Protein AF-G5JE90-F1 (afdb_monomer_lite)

Radius of gyration: 23.89 Å; chains: 1; bounding box: 48×40×63 Å

Secondary structure (DSSP, 8-state):
------SSSSS------SHHHHHHHHHHHHHHHHHHS-HHHIIIIIHHHHHHHHHHHHHTTSS---TTTEEEEEEE-TTT--EEEEEEEHHHHHSS--HHHHHHHHHHHHHHHHHHHHS-----HHHHHHHHHHHHT--TTSTTHHHHHHHHHHHHH---HHIIIII-EEEE-SSTTEEEEE--TTS-TT----EEEE-SS-HHHHHHHHHHHHHSHHHHTTTTPPP-

Organism: NCBI:txid423471

pLDDT: mean 85.74, std 16.36, range [24.16, 97.62]

Structure (mmCIF, N/CA/C/O backbone):
data_AF-G5JE90-F1
#
_entry.id   AF-G5JE90-F1
#
loop_
_atom_site.group_PDB
_atom_site.id
_atom_site.type_symbol
_atom_site.label_atom_id
_atom_site.label_alt_id
_atom_site.label_comp_id
_atom_site.label_asym_id
_atom_site.label_entity_id
_atom_site.label_seq_id
_atom_site.pdbx_PDB_ins_code
_atom_site.Cartn_x
_atom_site.Cartn_y
_atom_site.Cartn_z
_atom_site.occupancy
_atom_site.B_iso_or_equiv
_atom_site.auth_seq_id
_atom_site.auth_comp_id
_atom_site.auth_asym_id
_atom_site.auth_atom_id
_atom_site.pdbx_PDB_model_num
ATOM 1 N N . MET A 1 1 ? -8.926 16.555 -9.984 1.00 30.91 1 MET A N 1
ATOM 2 C CA . MET A 1 1 ? -7.646 17.162 -10.412 1.00 30.91 1 MET A CA 1
ATOM 3 C C . MET A 1 1 ? -7.109 16.357 -11.578 1.00 30.91 1 MET A C 1
ATOM 5 O O . MET A 1 1 ? -6.859 15.170 -11.433 1.00 30.91 1 MET A O 1
ATOM 9 N N . SER A 1 2 ? -7.075 16.984 -12.752 1.00 24.16 2 SER A N 1
ATOM 10 C CA . SER A 1 2 ? -6.806 16.343 -14.037 1.00 24.16 2 SER A CA 1
ATOM 11 C C . SER A 1 2 ? -5.319 16.022 -14.159 1.00 24.16 2 SER A C 1
ATOM 13 O O . SER A 1 2 ? -4.501 16.937 -14.245 1.00 24.16 2 SER A O 1
ATOM 15 N N . VAL A 1 3 ? -4.968 14.736 -14.177 1.00 28.17 3 VAL A N 1
ATOM 16 C CA . VAL A 1 3 ? -3.651 14.296 -14.646 1.00 28.17 3 VAL A CA 1
ATOM 17 C C . VAL A 1 3 ? -3.562 14.749 -16.099 1.00 28.17 3 VAL A C 1
ATOM 19 O O . VAL A 1 3 ? -4.325 14.282 -16.943 1.00 28.17 3 VAL A O 1
ATOM 22 N N . LYS A 1 4 ? -2.701 15.729 -16.385 1.00 27.55 4 LYS A N 1
ATOM 23 C CA . LYS A 1 4 ? -2.369 16.105 -17.759 1.00 27.55 4 LYS A CA 1
ATOM 24 C C . LYS A 1 4 ? -1.740 14.879 -18.416 1.00 27.55 4 LYS A C 1
ATOM 26 O O . LYS A 1 4 ? -0.555 14.622 -18.253 1.00 27.55 4 LYS A O 1
ATOM 31 N N . SER A 1 5 ? -2.537 14.144 -19.180 1.00 32.31 5 SER A N 1
ATOM 32 C CA . SER A 1 5 ? -2.150 13.044 -20.068 1.00 32.31 5 SER A CA 1
ATOM 33 C C . SER A 1 5 ? -1.337 13.521 -21.285 1.00 32.31 5 SER A C 1
ATOM 35 O O . SER A 1 5 ? -1.443 12.974 -22.378 1.00 32.31 5 SER A O 1
ATOM 37 N N . SER A 1 6 ? -0.523 14.566 -21.127 1.00 32.09 6 SER A N 1
ATOM 38 C CA . SER A 1 6 ? 0.047 15.334 -22.236 1.00 32.09 6 SER A CA 1
ATOM 39 C C . SER A 1 6 ? 1.573 15.341 -22.220 1.00 32.09 6 SER A C 1
ATOM 41 O O . SER A 1 6 ? 2.169 16.412 -22.264 1.00 32.09 6 SER A O 1
ATOM 43 N N . LEU A 1 7 ? 2.208 14.167 -22.186 1.00 39.38 7 LEU A N 1
ATOM 44 C CA . LEU A 1 7 ? 3.645 14.057 -22.493 1.00 39.38 7 LEU A CA 1
ATOM 45 C C . LEU A 1 7 ? 4.013 12.890 -23.424 1.00 39.38 7 LEU A C 1
ATOM 47 O O . LEU A 1 7 ? 5.090 12.915 -24.003 1.00 39.38 7 LEU A O 1
ATOM 51 N N . ILE A 1 8 ? 3.092 11.955 -23.698 1.00 41.47 8 ILE A N 1
ATOM 52 C CA . ILE A 1 8 ? 3.288 10.918 -24.735 1.00 41.47 8 ILE A CA 1
ATOM 53 C C . ILE A 1 8 ? 2.536 11.268 -26.042 1.00 41.47 8 ILE A C 1
ATOM 55 O O . ILE A 1 8 ? 2.833 10.724 -27.098 1.00 41.47 8 ILE A O 1
ATOM 59 N N . GLY A 1 9 ? 1.600 12.227 -26.010 1.00 31.14 9 GLY A N 1
ATOM 60 C CA . GLY A 1 9 ? 0.752 12.573 -27.163 1.00 31.14 9 GLY A CA 1
ATOM 61 C C . GLY A 1 9 ? 1.233 13.721 -28.063 1.00 31.14 9 GLY A C 1
ATOM 62 O O . GLY A 1 9 ? 0.635 13.940 -29.110 1.00 31.14 9 GLY A O 1
ATOM 63 N N . SER A 1 10 ? 2.261 14.487 -27.680 1.00 32.00 10 SER A N 1
ATOM 64 C CA . SER A 1 10 ? 2.543 15.786 -28.327 1.00 32.00 10 SER A CA 1
ATOM 65 C C . SER A 1 10 ? 4.020 16.112 -28.581 1.00 32.00 10 SER A C 1
ATOM 67 O O . SER A 1 10 ? 4.343 17.233 -28.971 1.00 32.00 10 SER A O 1
ATOM 69 N N . ARG A 1 11 ? 4.922 15.129 -28.486 1.00 38.22 11 ARG A N 1
ATOM 70 C CA . ARG A 1 11 ? 6.233 15.189 -29.151 1.00 38.22 11 ARG A CA 1
ATOM 71 C C . ARG A 1 11 ? 6.271 14.113 -30.227 1.00 38.22 11 ARG A C 1
ATOM 73 O O . ARG A 1 11 ? 6.524 12.957 -29.932 1.00 38.22 11 ARG A O 1
ATOM 80 N N . THR A 1 12 ? 5.913 14.529 -31.443 1.00 35.66 12 THR A N 1
ATOM 81 C CA . THR A 1 12 ? 6.318 13.970 -32.745 1.00 35.66 12 THR A CA 1
ATOM 82 C C . THR A 1 12 ? 6.822 12.527 -32.749 1.00 35.66 12 THR A C 1
ATOM 84 O O . THR A 1 12 ? 7.904 12.254 -32.235 1.00 35.66 12 THR A O 1
ATOM 87 N N . SER A 1 13 ? 6.103 11.661 -33.474 1.00 36.38 13 SER A N 1
ATOM 88 C CA . SER A 1 13 ? 6.562 10.396 -34.064 1.00 36.38 13 SER A CA 1
ATOM 89 C C . SER A 1 13 ? 7.839 10.553 -34.904 1.00 36.38 13 SER A C 1
ATOM 91 O O . SER A 1 13 ? 7.841 10.356 -36.115 1.00 36.38 13 SER A O 1
ATOM 93 N N . GLN A 1 14 ? 8.954 10.899 -34.276 1.00 43.31 14 GLN A N 1
ATOM 94 C CA . GLN A 1 14 ? 10.248 10.442 -34.731 1.00 43.31 14 GLN A CA 1
ATOM 95 C C . GLN A 1 14 ? 10.397 9.050 -34.146 1.00 43.31 14 GLN A C 1
ATOM 97 O O . GLN A 1 14 ? 10.302 8.855 -32.939 1.00 43.31 14 GLN A O 1
ATOM 102 N N . THR A 1 15 ? 10.548 8.065 -35.016 1.00 54.88 15 THR A N 1
ATOM 103 C CA . THR A 1 15 ? 10.894 6.687 -34.682 1.00 54.88 15 THR A CA 1
ATOM 104 C C . THR A 1 15 ? 12.202 6.667 -33.885 1.00 54.88 15 THR A C 1
ATOM 106 O O . THR A 1 15 ? 13.284 6.510 -34.450 1.00 54.88 15 THR A O 1
ATOM 109 N N . ILE A 1 16 ? 12.113 6.867 -32.566 1.00 63.12 16 ILE A N 1
ATOM 110 C CA . ILE A 1 16 ? 13.196 6.648 -31.605 1.00 63.12 16 ILE A CA 1
ATOM 111 C C . ILE A 1 16 ? 13.368 5.134 -31.520 1.00 63.12 16 ILE A C 1
ATOM 113 O O . ILE A 1 16 ? 12.798 4.457 -30.671 1.00 63.12 16 ILE A O 1
ATOM 117 N N . ASN A 1 17 ? 14.103 4.602 -32.489 1.00 75.31 17 ASN A N 1
ATOM 118 C CA . ASN A 1 17 ? 14.247 3.170 -32.697 1.00 75.31 17 ASN A CA 1
ATOM 119 C C . ASN A 1 17 ? 15.660 2.680 -32.402 1.00 75.31 17 ASN A C 1
ATOM 121 O O . ASN A 1 17 ? 15.939 1.538 -32.720 1.00 75.31 17 ASN A O 1
ATOM 125 N N . SER A 1 18 ? 16.553 3.494 -31.836 1.00 87.50 18 SER A N 1
ATOM 126 C CA . SER A 1 18 ? 17.893 3.047 -31.449 1.00 87.50 18 SER A CA 1
ATOM 127 C C . SER A 1 18 ? 18.035 2.969 -29.935 1.00 87.50 18 SER A C 1
ATOM 129 O O . SER A 1 18 ? 17.479 3.788 -29.201 1.00 87.50 18 SER A O 1
ATOM 131 N N . LYS A 1 19 ? 18.829 2.000 -29.474 1.00 91.56 19 LYS A N 1
ATOM 132 C CA . LYS A 1 19 ? 19.206 1.826 -28.068 1.00 91.56 19 LYS A CA 1
ATOM 133 C C . LYS A 1 19 ? 19.608 3.144 -27.396 1.00 91.56 19 LYS A C 1
ATOM 135 O O . LYS A 1 19 ? 19.037 3.487 -26.366 1.00 91.56 19 LYS A O 1
ATOM 140 N N . ASP A 1 20 ? 20.537 3.887 -27.995 1.00 91.75 20 ASP A N 1
ATOM 141 C CA . ASP A 1 20 ? 21.103 5.099 -27.390 1.00 91.75 20 ASP A CA 1
ATOM 142 C C . ASP A 1 20 ? 20.072 6.229 -27.289 1.00 91.75 20 ASP A C 1
ATOM 144 O O . ASP A 1 20 ? 20.003 6.928 -26.278 1.00 91.75 20 ASP A O 1
ATOM 148 N N . ALA A 1 21 ? 19.214 6.380 -28.303 1.00 90.62 21 ALA A N 1
ATOM 149 C CA . ALA A 1 21 ? 18.163 7.390 -28.278 1.00 90.62 21 ALA A CA 1
ATOM 150 C C . ALA A 1 21 ? 17.071 7.042 -27.248 1.00 90.62 21 ALA A C 1
ATOM 152 O O . ALA A 1 21 ? 16.578 7.927 -26.550 1.00 90.62 21 ALA A O 1
ATOM 153 N N . ILE A 1 22 ? 16.737 5.753 -27.100 1.00 93.19 22 ILE A N 1
ATOM 154 C CA . ILE A 1 22 ? 15.809 5.272 -26.065 1.00 93.19 22 ILE A CA 1
ATOM 155 C C . ILE A 1 22 ? 16.402 5.482 -24.671 1.00 93.19 22 ILE A C 1
ATOM 157 O O . ILE A 1 22 ? 15.695 5.943 -23.775 1.00 93.19 22 ILE A O 1
ATOM 161 N N . GLN A 1 23 ? 17.684 5.164 -24.482 1.00 94.62 23 GLN A N 1
ATOM 162 C CA . GLN A 1 23 ? 18.373 5.363 -23.211 1.00 94.62 23 GLN A CA 1
ATOM 163 C C . GLN A 1 23 ? 18.382 6.846 -22.823 1.00 94.62 23 GLN A C 1
ATOM 165 O O . GLN A 1 23 ? 17.923 7.183 -21.734 1.00 94.62 23 GLN A O 1
ATOM 170 N N . SER A 1 24 ? 18.806 7.730 -23.733 1.00 93.62 24 SER A N 1
ATOM 171 C CA . SER A 1 24 ? 18.847 9.173 -23.469 1.00 93.62 24 SER A CA 1
ATOM 172 C C . SER A 1 24 ? 17.465 9.737 -23.133 1.00 93.62 24 SER A C 1
ATOM 174 O O . SER A 1 24 ? 17.337 10.556 -22.226 1.00 93.62 24 SER A O 1
ATOM 176 N N . LEU A 1 25 ? 16.409 9.261 -23.802 1.00 94.44 25 LEU A N 1
ATOM 177 C CA . LEU A 1 25 ? 15.040 9.657 -23.479 1.00 94.44 25 LEU A CA 1
ATOM 178 C C . LEU A 1 25 ? 14.625 9.201 -22.071 1.00 94.44 25 LEU A C 1
ATOM 180 O O . LEU A 1 25 ? 14.017 9.976 -21.339 1.00 94.44 25 LEU A O 1
ATOM 184 N N . CYS A 1 26 ? 14.955 7.966 -21.678 1.00 95.38 26 CYS A N 1
ATOM 185 C CA . CYS A 1 26 ? 14.651 7.462 -20.335 1.00 95.38 26 CYS A CA 1
ATOM 186 C C . CYS A 1 26 ? 15.375 8.274 -19.252 1.00 95.38 26 CYS A C 1
ATOM 188 O O . CYS A 1 26 ? 14.776 8.604 -18.233 1.00 95.38 26 CYS A O 1
ATOM 190 N N . GLU A 1 27 ? 16.642 8.621 -19.480 1.00 95.19 27 GLU A N 1
ATOM 191 C CA . GLU A 1 27 ? 17.447 9.434 -18.560 1.00 95.19 27 GLU A CA 1
ATOM 192 C C . GLU A 1 27 ? 16.903 10.866 -18.428 1.00 95.19 27 GLU A C 1
ATOM 194 O O . GLU A 1 27 ? 16.796 11.392 -17.316 1.00 95.19 27 GLU A O 1
ATOM 199 N N . GLN A 1 28 ? 16.503 11.483 -19.546 1.00 95.31 28 GLN A N 1
ATOM 200 C CA . GLN A 1 28 ? 15.858 12.800 -19.555 1.00 95.31 28 GLN A CA 1
ATOM 201 C C . GLN A 1 28 ? 14.519 12.782 -18.818 1.00 95.31 28 GLN A C 1
ATOM 203 O O . GLN A 1 28 ? 14.253 13.681 -18.025 1.00 95.31 28 GLN A O 1
ATOM 208 N N . GLU A 1 29 ? 13.696 11.755 -19.036 1.00 95.56 29 GLU A N 1
ATOM 209 C CA . GLU A 1 29 ? 12.413 11.616 -18.342 1.00 95.56 29 GLU A CA 1
ATOM 210 C C . GLU A 1 29 ? 12.619 11.434 -16.834 1.00 95.56 29 GLU A C 1
ATOM 212 O O . GLU A 1 29 ? 11.946 12.084 -16.041 1.00 95.56 29 GLU A O 1
ATOM 217 N N . ILE A 1 30 ? 13.582 10.605 -16.415 1.00 95.44 30 ILE A N 1
ATOM 218 C CA . I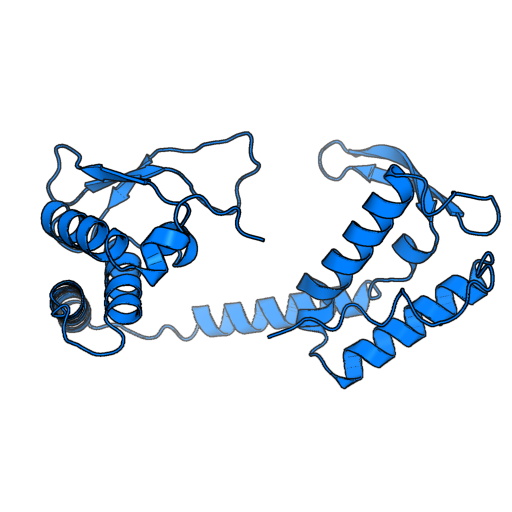LE A 1 30 ? 13.911 10.448 -14.991 1.00 95.44 30 ILE A CA 1
ATOM 219 C C . ILE A 1 30 ? 14.377 11.782 -14.399 1.00 95.44 30 ILE A C 1
ATOM 221 O O . ILE A 1 30 ? 13.918 12.154 -13.323 1.00 95.44 30 ILE A O 1
ATOM 225 N N . THR A 1 31 ? 15.229 12.524 -15.108 1.00 96.19 31 THR A N 1
ATOM 226 C CA . THR A 1 31 ? 15.710 13.838 -14.656 1.00 96.19 31 THR A CA 1
ATOM 227 C C . THR A 1 31 ? 14.552 14.821 -14.500 1.00 96.19 31 THR A C 1
ATOM 229 O O . THR A 1 31 ? 14.442 15.474 -13.467 1.00 96.19 31 THR A O 1
ATOM 232 N N . LEU A 1 32 ? 13.638 14.866 -15.471 1.00 95.94 32 LEU A N 1
ATOM 233 C CA . LEU A 1 32 ? 12.441 15.701 -15.406 1.00 95.94 32 LEU A CA 1
ATOM 234 C C . LEU A 1 32 ? 11.542 15.325 -14.218 1.00 95.94 32 LEU A C 1
ATOM 236 O O . LEU A 1 32 ? 11.022 16.197 -13.527 1.00 95.94 32 LEU A O 1
ATOM 240 N N . LEU A 1 33 ? 11.359 14.029 -13.950 1.00 95.44 33 LEU A N 1
ATOM 241 C CA . LEU A 1 33 ? 10.589 13.571 -12.792 1.00 95.44 33 LEU A CA 1
ATOM 242 C C . LEU A 1 33 ? 11.240 14.004 -11.472 1.00 95.44 33 LEU A C 1
ATOM 244 O O . LEU A 1 33 ? 10.528 14.372 -10.537 1.00 95.44 33 LEU A O 1
ATOM 248 N N . GLU A 1 34 ? 12.571 13.996 -11.398 1.00 96.06 34 GLU A N 1
ATOM 249 C CA . GLU A 1 34 ? 13.322 14.424 -10.213 1.00 96.06 34 GLU A CA 1
ATOM 250 C C . GLU A 1 34 ? 13.198 15.924 -9.913 1.00 96.06 34 GLU A C 1
ATOM 252 O O . GLU A 1 34 ? 13.368 16.318 -8.760 1.00 96.06 34 GLU A O 1
ATOM 257 N N . GLU A 1 35 ? 12.828 16.757 -10.891 1.00 95.62 35 GLU A N 1
ATOM 258 C CA . GLU A 1 35 ? 12.521 18.176 -10.655 1.00 95.62 35 GLU A CA 1
ATOM 259 C C . GLU A 1 35 ? 11.233 18.368 -9.837 1.00 95.62 35 GLU A C 1
ATOM 261 O O . GLU A 1 35 ? 11.092 19.356 -9.114 1.00 95.62 35 GLU A O 1
ATOM 266 N N . GLY A 1 36 ? 10.280 17.435 -9.953 1.00 93.44 36 GLY A N 1
ATOM 267 C CA . GLY A 1 36 ? 8.939 17.564 -9.376 1.00 93.44 36 GLY A CA 1
ATOM 268 C C . GLY A 1 36 ? 8.620 16.600 -8.235 1.00 93.44 36 GLY A C 1
ATOM 269 O O . GLY A 1 36 ? 7.672 16.841 -7.485 1.00 93.44 36 GLY A O 1
ATOM 270 N N . TYR A 1 37 ? 9.375 15.507 -8.092 1.00 94.94 37 TYR A N 1
ATOM 271 C CA . TYR A 1 37 ? 9.040 14.420 -7.174 1.00 94.94 37 TYR A CA 1
ATOM 272 C C . TYR A 1 37 ? 10.262 13.888 -6.410 1.00 94.94 37 TYR A C 1
ATOM 274 O O . TYR A 1 37 ? 11.352 13.771 -6.969 1.00 94.94 37 TYR A O 1
ATOM 282 N N . PRO A 1 38 ? 10.097 13.469 -5.139 1.00 94.44 38 PRO A N 1
ATOM 283 C CA . PRO A 1 38 ? 11.144 12.748 -4.422 1.00 94.44 38 PRO A CA 1
ATOM 284 C C . PRO A 1 38 ? 11.505 11.427 -5.113 1.00 94.44 38 PRO A C 1
ATOM 286 O O . PRO A 1 38 ? 10.616 10.682 -5.540 1.00 94.44 38 PRO A O 1
ATOM 289 N N . LYS A 1 39 ? 12.797 1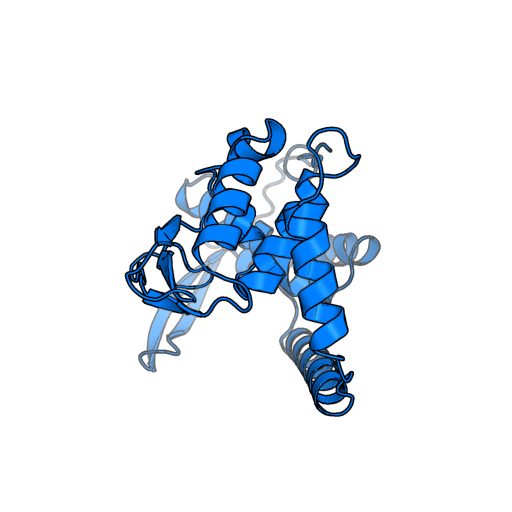1.068 -5.118 1.00 93.81 39 LYS A N 1
ATOM 290 C CA . LYS A 1 39 ? 13.294 9.810 -5.716 1.00 93.81 39 LYS A CA 1
ATOM 291 C C . LYS A 1 39 ? 12.580 8.564 -5.186 1.00 93.81 39 LYS A C 1
ATOM 293 O O . LYS A 1 39 ? 12.340 7.630 -5.943 1.00 93.81 39 LYS A O 1
ATOM 298 N N . SER A 1 40 ? 12.189 8.548 -3.910 1.00 92.06 40 SER A N 1
ATOM 299 C CA . SER A 1 40 ? 11.427 7.444 -3.309 1.00 92.06 40 SER A CA 1
ATOM 300 C C . SER A 1 40 ? 10.056 7.244 -3.968 1.00 92.06 40 SER A C 1
ATOM 302 O O . SER A 1 40 ? 9.680 6.110 -4.269 1.00 92.06 40 SER A O 1
ATOM 304 N N . THR A 1 41 ? 9.326 8.327 -4.245 1.00 92.69 41 THR A N 1
ATOM 305 C CA . THR A 1 41 ? 8.038 8.303 -4.957 1.00 92.69 41 THR A CA 1
ATOM 306 C C . THR A 1 41 ? 8.219 7.885 -6.412 1.00 92.69 41 THR A C 1
ATOM 308 O O . THR A 1 41 ? 7.466 7.051 -6.918 1.00 92.69 41 THR A O 1
ATOM 311 N N . ILE A 1 42 ? 9.254 8.409 -7.074 1.00 94.12 42 ILE A N 1
ATOM 312 C CA . ILE A 1 42 ? 9.580 8.042 -8.457 1.00 94.12 42 ILE A CA 1
ATOM 313 C C . ILE A 1 42 ? 9.860 6.537 -8.553 1.00 94.12 42 ILE A C 1
ATOM 315 O O . ILE A 1 42 ? 9.264 5.843 -9.377 1.00 94.12 42 ILE A O 1
ATOM 319 N N . ALA A 1 43 ? 10.715 6.025 -7.662 1.00 91.94 43 ALA A N 1
ATOM 320 C CA . ALA A 1 43 ? 11.145 4.633 -7.619 1.00 91.94 43 ALA A CA 1
ATOM 321 C C . ALA A 1 43 ? 10.010 3.645 -7.319 1.00 91.94 43 ALA A C 1
ATOM 323 O O . ALA A 1 43 ? 9.999 2.553 -7.887 1.00 91.94 43 ALA A O 1
ATOM 324 N N . SER A 1 44 ? 9.101 4.000 -6.406 1.00 87.44 44 SER A N 1
ATOM 325 C CA . SER A 1 44 ? 8.080 3.080 -5.888 1.00 87.44 44 SER A CA 1
ATOM 326 C C . SER A 1 44 ? 6.754 3.114 -6.646 1.00 87.44 44 SER A C 1
ATOM 328 O O . SER A 1 44 ? 6.067 2.096 -6.673 1.00 87.44 44 SER A O 1
ATOM 330 N N . ASP A 1 45 ? 6.399 4.240 -7.270 1.00 91.44 45 ASP A N 1
ATOM 331 C CA . ASP A 1 45 ? 5.085 4.425 -7.896 1.00 91.44 45 ASP A CA 1
ATOM 332 C C . ASP A 1 45 ? 5.188 4.847 -9.369 1.00 91.44 45 ASP A C 1
ATOM 334 O O . ASP A 1 45 ? 4.723 4.140 -10.267 1.00 91.44 45 ASP A O 1
ATOM 338 N N . ILE A 1 46 ? 5.836 5.982 -9.648 1.00 93.38 46 ILE A N 1
ATOM 339 C CA . ILE A 1 46 ? 5.769 6.619 -10.975 1.00 93.38 46 ILE A CA 1
ATOM 340 C C . ILE A 1 46 ? 6.420 5.743 -12.051 1.00 93.38 46 ILE A C 1
ATOM 342 O O . ILE A 1 46 ? 5.797 5.452 -13.076 1.00 93.38 46 ILE A O 1
ATOM 346 N N . LEU A 1 47 ? 7.644 5.260 -11.809 1.00 94.56 47 LEU A N 1
ATOM 347 C CA . LEU A 1 47 ? 8.340 4.399 -12.768 1.00 94.56 47 LEU A CA 1
ATOM 348 C C . LEU A 1 47 ? 7.599 3.076 -12.979 1.00 94.56 47 LEU A C 1
ATOM 350 O O . LEU A 1 47 ? 7.539 2.587 -14.105 1.00 94.56 47 LEU A O 1
ATOM 354 N N . ALA A 1 48 ? 6.980 2.515 -11.936 1.00 91.94 48 ALA A N 1
ATOM 355 C CA . ALA A 1 48 ? 6.172 1.304 -12.067 1.00 91.94 48 ALA A CA 1
ATOM 356 C C . ALA A 1 48 ? 4.978 1.527 -13.012 1.00 91.94 48 ALA A C 1
ATOM 358 O O . ALA A 1 48 ? 4.746 0.720 -13.913 1.00 91.94 48 ALA A O 1
ATOM 359 N N . LYS A 1 49 ? 4.272 2.658 -12.882 1.00 92.88 49 LYS A N 1
ATOM 360 C CA . LYS A 1 49 ? 3.160 3.032 -13.774 1.00 92.88 49 LYS A CA 1
ATOM 361 C C . LYS A 1 49 ? 3.604 3.173 -15.228 1.00 92.88 49 LYS A C 1
ATOM 363 O O . LYS A 1 49 ? 2.955 2.616 -16.113 1.00 92.88 49 LYS A O 1
ATOM 368 N N . TYR A 1 50 ? 4.718 3.859 -15.478 1.00 93.31 50 TYR A N 1
ATOM 369 C CA . TYR A 1 50 ? 5.247 4.027 -16.834 1.00 93.31 50 TYR A CA 1
ATOM 370 C C . TYR A 1 50 ? 5.642 2.684 -17.454 1.00 93.31 50 TYR A C 1
ATOM 372 O O . TYR A 1 50 ? 5.241 2.367 -18.572 1.00 93.31 50 TYR A O 1
ATOM 380 N N . ARG A 1 51 ? 6.381 1.855 -16.712 1.00 94.38 51 ARG A N 1
ATOM 381 C CA . ARG A 1 51 ? 6.810 0.527 -17.172 1.00 94.38 51 ARG A CA 1
ATOM 382 C C . ARG A 1 51 ? 5.619 -0.388 -17.458 1.00 94.38 51 ARG A C 1
ATOM 384 O O . ARG A 1 51 ? 5.624 -1.088 -18.470 1.00 94.38 51 ARG A O 1
ATOM 391 N N . ASN A 1 52 ? 4.575 -0.341 -16.631 1.00 92.44 52 ASN A N 1
ATOM 392 C CA . ASN A 1 52 ? 3.334 -1.082 -16.865 1.00 92.44 52 ASN A CA 1
ATOM 393 C C . ASN A 1 52 ? 2.601 -0.586 -18.119 1.00 92.44 52 ASN A C 1
ATOM 395 O O . ASN A 1 52 ? 2.106 -1.398 -18.897 1.00 92.44 52 ASN A O 1
ATOM 399 N N . ALA A 1 53 ? 2.551 0.729 -18.349 1.00 92.88 53 ALA A N 1
ATOM 400 C CA . ALA A 1 53 ? 1.956 1.296 -19.558 1.00 92.88 53 ALA A CA 1
ATOM 401 C C . ALA A 1 53 ? 2.722 0.879 -20.824 1.00 92.88 53 ALA A C 1
ATOM 403 O O . ALA A 1 53 ? 2.098 0.496 -21.810 1.00 92.88 53 ALA A O 1
ATOM 404 N N . ILE A 1 54 ? 4.059 0.881 -20.776 1.00 91.50 54 ILE A N 1
ATOM 405 C CA . ILE A 1 54 ? 4.913 0.402 -21.874 1.00 91.50 54 ILE A CA 1
ATOM 406 C C . ILE A 1 54 ? 4.677 -1.090 -22.125 1.00 91.50 54 ILE A C 1
ATOM 408 O O . ILE A 1 54 ? 4.494 -1.487 -23.269 1.00 91.50 54 ILE A O 1
ATOM 412 N N . THR A 1 55 ? 4.626 -1.903 -21.067 1.00 92.25 55 THR A N 1
ATOM 413 C CA . THR A 1 55 ? 4.358 -3.348 -21.173 1.00 92.25 55 THR A CA 1
ATOM 414 C C . THR A 1 55 ? 3.021 -3.601 -21.868 1.00 92.25 55 THR A C 1
ATOM 416 O O . THR A 1 55 ? 2.977 -4.302 -22.874 1.00 92.25 55 THR A O 1
ATOM 419 N N . LYS A 1 56 ? 1.954 -2.919 -21.433 1.00 91.81 56 LYS A N 1
ATOM 420 C CA . LYS A 1 56 ? 0.642 -2.996 -22.090 1.00 91.81 56 LYS A CA 1
ATOM 421 C C . LYS A 1 56 ? 0.696 -2.524 -23.542 1.00 91.81 56 LYS A C 1
ATOM 423 O O . LYS A 1 56 ? 0.081 -3.141 -24.401 1.00 91.81 56 LYS A O 1
ATOM 428 N N . ALA A 1 57 ? 1.412 -1.443 -23.845 1.00 90.12 57 ALA A N 1
ATOM 429 C CA . ALA A 1 57 ? 1.533 -0.949 -25.215 1.00 90.12 57 ALA A CA 1
ATOM 430 C C . ALA A 1 57 ? 2.272 -1.939 -26.137 1.00 90.12 57 ALA A C 1
ATOM 432 O O . ALA A 1 57 ? 1.929 -2.034 -27.314 1.00 90.12 57 ALA A O 1
ATOM 433 N N . ILE A 1 58 ? 3.237 -2.698 -25.609 1.00 88.75 58 ILE A N 1
ATOM 434 C CA . ILE A 1 58 ? 3.902 -3.795 -26.327 1.00 88.75 58 ILE A CA 1
ATOM 435 C C . ILE A 1 58 ? 2.921 -4.956 -26.550 1.00 88.75 58 ILE A C 1
ATOM 437 O O . ILE A 1 58 ? 2.769 -5.405 -27.681 1.00 88.75 58 ILE A O 1
ATOM 441 N N . GLU A 1 59 ? 2.200 -5.393 -25.512 1.00 90.62 59 GLU A N 1
ATOM 442 C CA . GLU A 1 59 ? 1.205 -6.481 -25.599 1.00 90.62 59 GLU A CA 1
ATOM 443 C C . GLU A 1 59 ? 0.095 -6.189 -26.623 1.00 90.62 59 GLU A C 1
ATOM 445 O O . GLU A 1 59 ? -0.317 -7.071 -27.373 1.00 90.62 59 GLU A O 1
ATOM 450 N N . HIS A 1 60 ? -0.360 -4.935 -26.698 1.00 91.50 60 HIS A N 1
ATOM 451 C CA . HIS A 1 60 ? -1.370 -4.486 -27.663 1.00 91.50 60 HIS A CA 1
ATOM 452 C C . HIS A 1 60 ? -0.776 -4.124 -29.038 1.00 91.50 60 HIS A C 1
ATOM 454 O O . HIS A 1 60 ? -1.482 -3.577 -29.882 1.00 91.50 60 HIS A O 1
ATOM 460 N N . ASN A 1 61 ? 0.508 -4.411 -29.283 1.00 87.75 61 ASN A N 1
ATOM 461 C CA . ASN A 1 61 ? 1.229 -4.107 -30.525 1.00 87.75 61 ASN A CA 1
ATOM 462 C C . ASN A 1 61 ? 1.234 -2.617 -30.929 1.00 87.75 61 ASN A C 1
ATOM 464 O O . ASN A 1 61 ? 1.476 -2.286 -32.089 1.00 87.75 61 ASN A O 1
ATOM 468 N N . HIS A 1 62 ? 1.009 -1.697 -29.988 1.00 88.69 62 HIS A N 1
ATOM 469 C CA . HIS A 1 62 ? 1.181 -0.259 -30.224 1.00 88.69 62 HIS A CA 1
ATOM 470 C C . HIS A 1 62 ? 2.665 0.128 -30.309 1.00 88.69 62 HIS A C 1
ATOM 472 O O . HIS A 1 62 ? 3.014 1.099 -30.977 1.00 88.69 62 HIS A O 1
ATOM 478 N N . ILE A 1 63 ? 3.537 -0.631 -29.638 1.00 86.44 63 ILE A N 1
ATOM 479 C CA . ILE A 1 63 ? 4.995 -0.507 -29.729 1.00 86.44 63 ILE A CA 1
ATOM 480 C C . ILE A 1 63 ? 5.544 -1.834 -30.268 1.00 86.44 63 ILE A C 1
ATOM 482 O O . ILE A 1 63 ? 5.641 -2.797 -29.504 1.00 86.44 63 ILE A O 1
ATOM 486 N N . PRO A 1 64 ? 5.900 -1.922 -31.561 1.00 86.88 64 PRO A N 1
ATOM 487 C CA . PRO A 1 64 ? 6.472 -3.141 -32.114 1.00 86.88 64 PRO A CA 1
ATOM 488 C C . PRO A 1 64 ? 7.904 -3.351 -31.605 1.00 86.88 64 PRO A C 1
ATOM 490 O O . PRO A 1 64 ? 8.727 -2.428 -31.612 1.00 86.88 64 PRO A O 1
ATOM 493 N N . LEU A 1 65 ? 8.219 -4.584 -31.207 1.00 89.69 65 LEU A N 1
ATOM 494 C CA . LEU A 1 65 ? 9.587 -4.988 -30.886 1.00 89.69 65 LEU A CA 1
ATOM 495 C C . LEU A 1 65 ? 10.362 -5.231 -32.184 1.00 89.69 65 LEU A C 1
ATOM 497 O O . LEU A 1 65 ? 9.995 -6.068 -33.004 1.00 89.69 65 LEU A O 1
ATOM 501 N N . THR A 1 66 ? 11.443 -4.483 -32.369 1.00 89.31 66 THR A N 1
ATOM 502 C CA . THR A 1 66 ? 12.340 -4.565 -33.525 1.00 89.31 66 THR A CA 1
ATOM 503 C C . THR A 1 66 ? 13.773 -4.799 -33.050 1.00 89.31 66 THR A C 1
ATOM 505 O O . THR A 1 66 ? 14.097 -4.447 -31.913 1.00 89.31 66 THR A O 1
ATOM 508 N N . PRO A 1 67 ? 14.677 -5.315 -33.900 1.00 88.25 67 PRO A N 1
ATOM 509 C CA . PRO A 1 67 ? 16.077 -5.521 -33.516 1.00 88.25 67 PRO A CA 1
ATOM 510 C C . PRO A 1 67 ? 16.794 -4.262 -33.002 1.00 88.25 67 PRO A C 1
ATOM 512 O O . PRO A 1 67 ? 17.771 -4.371 -32.273 1.00 88.25 67 PRO A O 1
ATOM 515 N N . ASN A 1 68 ? 16.312 -3.067 -33.360 1.00 88.38 68 ASN A N 1
ATOM 516 C CA . ASN A 1 68 ? 16.962 -1.809 -32.994 1.00 88.38 68 ASN A CA 1
ATOM 517 C C . ASN A 1 68 ? 16.463 -1.233 -31.650 1.00 88.38 68 ASN A C 1
ATOM 519 O O . ASN A 1 68 ? 17.195 -0.494 -30.987 1.00 88.38 68 ASN A O 1
ATOM 523 N N . ASN A 1 69 ? 15.234 -1.575 -31.235 1.00 89.81 69 ASN A N 1
ATOM 524 C CA . ASN A 1 69 ? 14.589 -1.040 -30.027 1.00 89.81 69 ASN A CA 1
ATOM 525 C C . ASN A 1 69 ? 14.406 -2.080 -28.902 1.00 89.81 69 ASN A C 1
ATOM 527 O O . ASN A 1 69 ? 13.907 -1.749 -27.823 1.00 89.81 69 ASN A O 1
ATOM 531 N N . SER A 1 70 ? 14.815 -3.326 -29.137 1.00 92.31 70 SER A N 1
ATOM 532 C CA . SER A 1 70 ? 14.618 -4.445 -28.219 1.00 92.31 70 SER A CA 1
ATOM 533 C C . SER A 1 70 ? 15.872 -5.303 -28.078 1.00 92.31 70 SER A C 1
ATOM 535 O O . SER A 1 70 ? 16.815 -5.197 -28.857 1.00 92.31 70 SER A O 1
ATOM 537 N N . HIS A 1 71 ? 15.891 -6.143 -27.049 1.00 92.69 71 HIS A N 1
ATOM 538 C CA . HIS A 1 71 ? 16.995 -7.047 -26.750 1.00 92.69 71 HIS A CA 1
ATOM 539 C C . HIS A 1 71 ? 16.483 -8.308 -26.064 1.00 92.69 71 HIS A C 1
ATOM 541 O O . HIS A 1 71 ? 15.460 -8.287 -25.372 1.00 92.69 71 HIS A O 1
ATOM 547 N N . HIS A 1 72 ? 17.226 -9.393 -26.253 1.00 91.62 72 HIS A N 1
ATOM 548 C CA . HIS A 1 72 ? 17.050 -10.634 -25.516 1.00 91.62 72 HIS A CA 1
ATOM 549 C C . HIS A 1 72 ? 17.954 -10.625 -24.287 1.00 91.62 72 HIS A C 1
ATOM 551 O O . HIS A 1 72 ? 19.100 -10.172 -24.352 1.00 91.62 72 HIS A O 1
ATOM 557 N N . TYR A 1 73 ? 17.446 -11.114 -23.165 1.00 88.69 73 TYR A N 1
ATOM 558 C CA . TYR A 1 73 ? 18.229 -11.317 -21.955 1.00 88.69 73 TYR A CA 1
ATOM 559 C C . TYR A 1 73 ? 17.721 -12.539 -21.200 1.00 88.69 73 TYR A C 1
ATOM 561 O O . TYR A 1 73 ? 16.552 -12.905 -21.284 1.00 88.69 73 TYR A O 1
ATOM 569 N N . THR A 1 74 ? 18.605 -13.157 -20.429 1.00 88.38 74 THR A N 1
ATOM 570 C CA . THR A 1 74 ? 18.257 -14.268 -19.546 1.00 88.38 74 THR A CA 1
ATOM 571 C C . THR A 1 74 ? 18.256 -13.803 -18.102 1.00 88.38 74 THR A C 1
ATOM 573 O O . THR A 1 74 ? 19.161 -13.079 -17.682 1.00 88.38 74 THR A O 1
ATOM 576 N N . TYR A 1 75 ? 17.277 -14.244 -17.323 1.00 85.00 75 TYR A N 1
ATOM 577 C CA . TYR A 1 75 ? 17.234 -14.005 -15.884 1.00 85.00 75 TYR A CA 1
ATOM 578 C C . TYR A 1 75 ? 16.781 -15.263 -15.151 1.00 85.00 75 TYR A C 1
ATOM 580 O O . TYR A 1 75 ? 16.108 -16.118 -15.723 1.00 85.00 75 TYR A O 1
ATOM 588 N N . GLN A 1 76 ? 17.155 -15.382 -13.879 1.00 86.12 76 GLN A N 1
ATOM 589 C CA . GLN A 1 76 ? 16.665 -16.461 -13.029 1.00 86.12 76 GLN A CA 1
ATOM 590 C C . GLN A 1 76 ? 15.422 -16.011 -12.273 1.00 86.12 76 GLN A C 1
ATOM 592 O O . GLN A 1 76 ? 15.419 -14.951 -11.639 1.00 86.12 76 GLN A O 1
ATOM 597 N N . LYS A 1 77 ? 14.363 -16.820 -12.328 1.00 79.75 77 LYS A N 1
ATOM 598 C CA . LYS A 1 77 ? 13.202 -16.647 -11.451 1.00 79.75 77 LYS A CA 1
ATOM 599 C C . LYS A 1 77 ? 13.650 -16.862 -10.007 1.00 79.75 77 LYS A C 1
ATOM 601 O O . LYS A 1 77 ? 14.223 -17.901 -9.692 1.00 79.75 77 LYS A O 1
ATOM 606 N N . GLN A 1 78 ? 13.373 -15.896 -9.133 1.00 75.62 78 GLN A N 1
ATOM 607 C CA . GLN A 1 78 ? 13.768 -15.979 -7.721 1.00 75.62 78 GLN A CA 1
ATOM 608 C C . GLN A 1 78 ? 13.108 -17.163 -7.002 1.00 75.62 78 GLN A C 1
ATOM 610 O O . GLN A 1 78 ? 13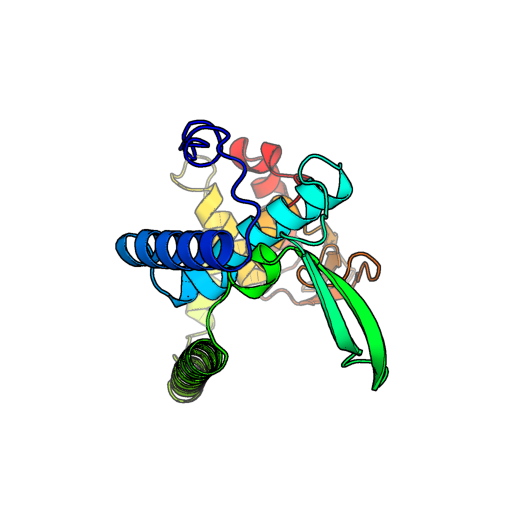.703 -17.742 -6.100 1.00 75.62 78 GLN A O 1
ATOM 615 N N . ASP A 1 79 ? 11.914 -17.547 -7.446 1.00 78.94 79 ASP A N 1
ATOM 616 C CA . ASP A 1 79 ? 11.068 -18.522 -6.760 1.00 78.94 79 ASP A CA 1
ATOM 617 C C . ASP A 1 79 ? 11.449 -19.969 -7.113 1.00 78.94 79 ASP A C 1
ATOM 619 O O . ASP A 1 79 ? 11.331 -20.869 -6.286 1.00 78.94 79 ASP A O 1
ATOM 623 N N . THR A 1 80 ? 11.907 -20.202 -8.349 1.00 81.38 80 THR A N 1
ATOM 624 C CA . THR A 1 80 ? 12.172 -21.547 -8.891 1.00 81.38 80 THR A CA 1
ATOM 625 C C . THR A 1 80 ? 13.637 -21.789 -9.254 1.00 81.38 80 THR A C 1
ATOM 627 O O . THR A 1 80 ? 14.007 -22.926 -9.535 1.00 81.38 80 THR A O 1
ATOM 630 N N . GLY A 1 81 ? 14.475 -20.746 -9.293 1.00 83.75 81 GLY A N 1
ATOM 631 C CA . GLY A 1 81 ? 15.862 -20.819 -9.771 1.00 83.75 81 GLY A CA 1
ATOM 632 C C . GLY A 1 81 ? 15.997 -21.087 -11.276 1.00 83.75 81 GLY A C 1
ATOM 633 O O . GLY A 1 81 ? 17.108 -21.217 -11.788 1.00 83.75 81 GLY A O 1
ATOM 634 N N . GLU A 1 82 ? 14.878 -21.170 -11.997 1.00 86.88 82 GLU A N 1
ATOM 635 C CA . GLU A 1 82 ? 14.836 -21.465 -13.425 1.00 86.88 82 GLU A CA 1
ATOM 636 C C . GLU A 1 82 ? 15.368 -20.278 -14.234 1.00 86.88 82 GLU A C 1
ATOM 638 O O . GLU A 1 82 ? 14.922 -19.139 -14.057 1.00 86.88 82 GLU A O 1
ATOM 643 N N . THR A 1 83 ? 16.301 -20.552 -15.146 1.00 87.56 83 THR A N 1
ATOM 644 C CA . THR A 1 83 ? 16.767 -19.573 -16.130 1.00 87.56 83 THR A CA 1
ATOM 645 C C . THR A 1 83 ? 15.725 -19.431 -17.232 1.00 87.56 83 THR A C 1
ATOM 647 O O . THR A 1 83 ? 15.426 -20.391 -17.936 1.00 87.56 83 THR A O 1
ATOM 650 N N . VAL A 1 84 ? 15.207 -18.219 -17.404 1.00 87.94 84 VAL A N 1
ATOM 651 C CA . VAL A 1 84 ? 14.225 -17.875 -18.431 1.00 87.94 84 VAL A CA 1
ATOM 652 C C . VAL A 1 84 ? 14.816 -16.842 -19.375 1.00 87.94 84 VAL A C 1
ATOM 654 O O . VAL A 1 84 ? 15.467 -15.890 -18.942 1.00 87.94 84 VAL A O 1
ATOM 657 N N . GLU A 1 85 ? 14.584 -17.035 -20.670 1.00 88.44 85 GLU A N 1
ATOM 658 C CA . GLU A 1 85 ? 14.886 -16.044 -21.697 1.00 88.44 85 GLU A CA 1
ATOM 659 C C . GLU A 1 85 ? 13.695 -15.095 -21.872 1.00 88.44 85 GLU A C 1
ATOM 661 O O . GLU A 1 85 ? 12.543 -15.523 -21.945 1.00 88.44 85 GLU A O 1
ATOM 666 N N . ALA A 1 86 ? 13.973 -13.797 -21.933 1.00 86.81 86 ALA A N 1
ATOM 667 C CA . ALA A 1 86 ? 12.990 -12.756 -22.167 1.00 86.81 86 ALA A CA 1
ATOM 668 C C . ALA A 1 86 ? 13.427 -11.839 -23.306 1.00 86.81 86 ALA A C 1
ATOM 670 O O . ALA A 1 86 ? 14.603 -11.503 -23.451 1.00 86.81 86 ALA A O 1
ATOM 671 N N . HIS A 1 87 ? 12.442 -11.386 -24.077 1.00 90.56 87 HIS A N 1
ATOM 672 C CA . HIS A 1 87 ? 12.597 -10.390 -25.129 1.00 90.56 87 HIS A CA 1
ATOM 673 C C . HIS A 1 87 ? 11.901 -9.101 -24.695 1.00 90.56 87 HIS A C 1
ATOM 675 O O . HIS A 1 87 ? 10.717 -9.118 -24.363 1.00 90.56 87 HIS A O 1
ATOM 681 N N . SER A 1 88 ? 12.636 -7.989 -24.627 1.00 91.12 88 SER A N 1
ATOM 682 C CA . SER A 1 88 ? 12.118 -6.748 -24.039 1.00 91.12 88 SER A CA 1
ATOM 683 C C . SER A 1 88 ? 12.603 -5.490 -24.748 1.00 91.12 88 SER A C 1
ATOM 685 O O . SER A 1 88 ? 13.716 -5.423 -25.275 1.00 91.12 88 SER A O 1
ATOM 687 N N . HIS A 1 89 ? 11.758 -4.461 -24.731 1.00 94.00 89 HIS A N 1
ATOM 688 C CA . HIS A 1 89 ? 12.073 -3.132 -25.242 1.00 94.00 89 HIS A CA 1
ATOM 689 C C . HIS A 1 89 ? 13.102 -2.425 -24.345 1.00 94.00 89 HIS A C 1
ATOM 691 O O . HIS A 1 89 ? 12.998 -2.474 -23.118 1.00 94.00 89 HIS A O 1
ATOM 697 N N . TYR A 1 90 ? 14.054 -1.690 -24.929 1.00 94.62 90 TYR A N 1
ATOM 698 C CA . TYR A 1 90 ? 15.114 -1.003 -24.172 1.00 94.62 90 TYR A CA 1
ATOM 699 C C . TYR A 1 90 ? 14.585 -0.021 -23.117 1.00 94.62 90 TYR A C 1
ATOM 701 O O . TYR A 1 90 ? 15.201 0.142 -22.066 1.00 94.62 90 TYR A O 1
ATOM 709 N N . ALA A 1 91 ? 13.413 0.580 -23.335 1.00 94.19 91 ALA A N 1
ATOM 710 C CA . ALA A 1 91 ? 12.788 1.453 -22.338 1.00 94.19 91 ALA A CA 1
ATOM 711 C C . ALA A 1 91 ? 12.505 0.721 -21.012 1.00 94.19 91 ALA A C 1
ATOM 713 O O . ALA A 1 91 ? 12.693 1.290 -19.944 1.00 94.19 91 ALA A O 1
ATOM 714 N N . LEU A 1 92 ? 12.138 -0.565 -21.039 1.00 93.44 92 LEU A N 1
ATOM 715 C CA . LEU A 1 92 ? 11.942 -1.356 -19.816 1.00 93.44 92 LEU A CA 1
ATOM 716 C C . LEU A 1 92 ? 13.268 -1.691 -19.111 1.00 93.44 92 LEU A C 1
ATOM 718 O O . LEU A 1 92 ? 13.263 -2.073 -17.937 1.00 93.44 92 LEU A O 1
ATOM 722 N N . THR A 1 93 ? 14.403 -1.508 -19.781 1.00 92.94 93 THR A N 1
ATOM 723 C CA . THR A 1 93 ? 15.736 -1.656 -19.190 1.00 92.94 93 THR A CA 1
ATOM 724 C C . THR A 1 93 ? 16.232 -0.352 -18.586 1.00 92.94 93 THR A C 1
ATOM 726 O O . THR A 1 93 ? 16.746 -0.387 -17.471 1.00 92.94 93 THR A O 1
ATOM 729 N N . TYR A 1 94 ? 16.046 0.775 -19.275 1.00 94.81 94 TYR A N 1
ATOM 730 C CA . TYR A 1 94 ? 16.615 2.067 -18.875 1.00 94.81 94 TYR A CA 1
ATOM 731 C C . TYR A 1 94 ? 15.680 2.945 -18.047 1.00 94.81 94 TYR A C 1
ATOM 733 O O . TYR A 1 94 ? 16.149 3.772 -17.277 1.00 94.81 94 TYR A O 1
ATOM 741 N N . LEU A 1 95 ? 14.363 2.748 -18.136 1.00 95.19 95 LEU A N 1
ATOM 742 C CA . LEU A 1 95 ? 13.391 3.491 -17.338 1.00 95.19 95 LEU A CA 1
ATOM 743 C C . LEU A 1 95 ? 13.264 2.883 -15.932 1.00 95.19 95 LEU A C 1
ATOM 745 O O . LEU A 1 95 ? 12.240 2.302 -15.556 1.00 95.19 95 LEU A O 1
ATOM 749 N N . LYS A 1 96 ? 14.369 2.921 -15.191 1.00 95.00 96 LYS A N 1
ATOM 750 C CA . LYS A 1 96 ? 14.506 2.533 -13.785 1.00 95.00 96 LYS A CA 1
ATOM 751 C C . LYS A 1 96 ? 15.765 3.180 -13.214 1.00 95.00 96 LYS A C 1
ATOM 753 O O . LYS A 1 96 ? 16.673 3.526 -13.962 1.00 95.00 96 LYS A O 1
ATOM 758 N N . TYR A 1 97 ? 15.848 3.268 -11.894 1.00 94.81 97 TYR A N 1
ATOM 759 C CA . TYR A 1 97 ? 17.106 3.624 -11.249 1.00 94.81 97 TYR A CA 1
ATOM 760 C C . TYR A 1 97 ? 18.133 2.491 -11.327 1.00 94.81 97 TYR A C 1
ATOM 762 O O . TYR A 1 97 ? 17.796 1.318 -11.527 1.00 94.81 97 TYR A O 1
ATOM 770 N N . ASP A 1 98 ? 19.402 2.842 -11.144 1.00 92.25 98 ASP A N 1
ATOM 771 C CA . ASP A 1 98 ? 20.458 1.860 -10.945 1.00 92.25 98 ASP A CA 1
ATOM 772 C C . ASP A 1 98 ? 20.282 1.110 -9.606 1.00 92.25 98 ASP A C 1
ATOM 774 O O . ASP A 1 98 ? 19.531 1.509 -8.707 1.00 92.25 98 ASP A O 1
ATOM 778 N N . SER A 1 99 ? 20.984 -0.015 -9.467 1.00 90.62 99 SER A N 1
ATOM 779 C CA . SER A 1 99 ? 20.903 -0.866 -8.277 1.00 90.62 99 SER A CA 1
ATOM 780 C C . SER A 1 99 ? 21.360 -0.168 -6.995 1.00 90.62 99 SER A C 1
ATOM 782 O O . SER A 1 99 ? 20.809 -0.446 -5.930 1.00 90.62 99 SER A O 1
ATOM 784 N N . GLN A 1 100 ? 22.345 0.730 -7.080 1.00 93.56 100 GLN A N 1
ATOM 785 C CA . GLN A 1 100 ? 22.885 1.446 -5.927 1.00 93.56 100 GLN A CA 1
ATOM 786 C C . GLN A 1 100 ? 21.858 2.445 -5.385 1.00 93.56 100 GLN A C 1
ATOM 788 O O . GLN A 1 100 ? 21.623 2.484 -4.178 1.00 93.56 100 GLN A O 1
ATOM 793 N N . THR A 1 101 ? 21.181 3.185 -6.259 1.00 92.94 101 THR A N 1
ATOM 794 C CA . THR A 1 101 ? 20.095 4.100 -5.900 1.00 92.94 101 THR A CA 1
ATOM 795 C C . THR A 1 101 ? 18.944 3.343 -5.226 1.00 92.94 101 THR A C 1
ATOM 797 O O . THR A 1 101 ? 18.478 3.743 -4.158 1.00 92.94 101 THR A O 1
ATOM 800 N N . TYR A 1 102 ? 18.520 2.195 -5.771 1.00 92.31 102 TYR A N 1
ATOM 801 C CA . TYR A 1 102 ? 17.505 1.358 -5.114 1.00 92.31 102 TYR A CA 1
ATOM 802 C C . TYR A 1 102 ? 17.956 0.845 -3.739 1.00 92.31 102 TYR A C 1
ATOM 804 O O . TYR A 1 102 ? 17.161 0.831 -2.794 1.00 92.31 102 TYR A O 1
ATOM 812 N N . GLN A 1 103 ? 19.222 0.444 -3.604 1.00 92.56 103 GLN A N 1
ATOM 813 C CA . GLN A 1 103 ? 19.781 0.001 -2.329 1.00 92.56 103 GLN A CA 1
ATOM 814 C C . GLN A 1 103 ? 19.787 1.134 -1.295 1.00 92.56 103 GLN A C 1
ATOM 816 O O . GLN A 1 103 ? 19.373 0.921 -0.157 1.00 92.56 103 GLN A O 1
ATOM 821 N N . GLN A 1 104 ? 20.183 2.346 -1.689 1.00 94.06 104 GLN A N 1
ATOM 822 C CA . GLN A 1 104 ? 20.165 3.523 -0.818 1.00 94.06 104 GLN A CA 1
ATOM 823 C C . GLN A 1 104 ? 18.751 3.834 -0.315 1.00 94.06 104 GLN A C 1
ATOM 825 O O . GLN A 1 104 ? 18.553 3.992 0.889 1.00 94.06 104 GLN A O 1
ATOM 830 N N . LEU A 1 105 ? 17.751 3.840 -1.203 1.00 92.44 105 LEU A N 1
ATOM 831 C CA . LEU A 1 105 ? 16.350 4.073 -0.828 1.00 92.44 105 LEU A CA 1
ATOM 832 C C . LEU A 1 105 ? 15.820 3.001 0.141 1.00 92.44 105 LEU A C 1
ATOM 834 O O . LEU A 1 105 ? 15.091 3.308 1.092 1.00 92.44 105 LEU A O 1
ATOM 838 N N . ARG A 1 106 ? 16.203 1.733 -0.064 1.00 91.50 106 ARG A N 1
ATOM 839 C CA . ARG A 1 106 ? 15.849 0.631 0.844 1.00 91.50 106 ARG A CA 1
ATOM 840 C C . ARG A 1 106 ? 16.507 0.798 2.215 1.00 91.50 106 ARG A C 1
ATOM 842 O O . ARG A 1 106 ? 15.832 0.598 3.227 1.00 91.50 106 ARG A O 1
ATOM 849 N N . ASN A 1 107 ? 17.783 1.174 2.259 1.00 92.44 107 ASN A N 1
ATOM 850 C CA . ASN A 1 107 ? 18.510 1.394 3.509 1.00 92.44 107 ASN A CA 1
ATOM 851 C C . ASN A 1 107 ? 17.888 2.543 4.309 1.00 92.44 107 ASN A C 1
ATOM 853 O O . ASN A 1 107 ? 17.547 2.344 5.469 1.00 92.44 107 ASN A O 1
ATOM 857 N N . GLN A 1 108 ? 17.600 3.678 3.665 1.00 91.50 108 GLN A N 1
ATOM 858 C CA . GLN A 1 108 ? 16.905 4.809 4.296 1.00 91.50 108 GLN A CA 1
ATOM 859 C C . GLN A 1 108 ? 15.549 4.398 4.882 1.00 91.50 108 GLN A C 1
ATOM 861 O O . GLN A 1 108 ? 15.212 4.746 6.011 1.00 91.50 108 GLN A O 1
ATOM 866 N N . THR A 1 109 ? 14.770 3.607 4.138 1.00 89.56 109 THR A N 1
ATOM 867 C CA . THR A 1 109 ? 13.477 3.100 4.624 1.00 89.56 109 THR A CA 1
ATOM 868 C C . THR A 1 109 ? 13.654 2.194 5.845 1.00 89.56 109 THR A C 1
ATOM 870 O O . THR A 1 109 ? 12.860 2.246 6.784 1.00 89.56 109 THR A O 1
ATOM 873 N N . THR A 1 110 ? 14.699 1.367 5.838 1.00 91.75 110 THR A N 1
ATOM 874 C CA . THR A 1 110 ? 15.022 0.451 6.937 1.00 91.75 110 THR A CA 1
ATOM 875 C C . THR A 1 110 ? 15.434 1.229 8.181 1.00 91.75 110 THR A C 1
ATOM 877 O O . THR A 1 110 ? 14.891 0.985 9.251 1.00 91.75 110 THR A O 1
ATOM 880 N N . GLU A 1 111 ? 16.308 2.223 8.038 1.00 92.94 111 GLU A N 1
ATOM 881 C CA . GLU A 1 111 ? 16.743 3.096 9.131 1.00 92.94 111 GLU A CA 1
ATOM 882 C C . GLU A 1 111 ? 15.569 3.842 9.771 1.00 92.94 111 GLU A C 1
ATOM 884 O O . GLU A 1 111 ? 15.423 3.817 10.991 1.00 92.94 111 GLU A O 1
ATOM 889 N N . ILE A 1 112 ? 14.678 4.432 8.965 1.00 90.62 112 ILE A N 1
ATOM 890 C CA . ILE A 1 112 ? 13.472 5.110 9.467 1.00 90.62 112 ILE A CA 1
ATOM 891 C C . ILE A 1 112 ? 12.574 4.134 10.237 1.00 90.62 112 ILE A C 1
ATOM 893 O O . ILE A 1 112 ? 12.021 4.482 11.281 1.00 90.62 112 ILE A O 1
ATOM 897 N N . ASN A 1 113 ? 12.403 2.910 9.736 1.00 90.94 113 ASN A N 1
ATOM 898 C CA . ASN A 1 113 ? 11.592 1.906 10.420 1.00 90.94 113 ASN A CA 1
ATOM 899 C C . ASN A 1 113 ? 12.236 1.446 11.732 1.00 90.94 113 ASN A C 1
ATOM 901 O O . ASN A 1 113 ? 11.519 1.317 12.721 1.00 90.94 113 ASN A O 1
ATOM 905 N N . ASN A 1 114 ? 13.557 1.269 11.763 1.00 92.75 114 ASN A N 1
ATOM 906 C CA . ASN A 1 114 ? 14.293 0.931 12.981 1.00 92.75 114 ASN A CA 1
ATOM 907 C C . ASN A 1 114 ? 14.135 2.045 14.022 1.00 92.75 114 ASN A C 1
ATOM 909 O O . ASN A 1 114 ? 13.699 1.784 15.136 1.00 92.75 114 ASN A O 1
ATOM 913 N N . GLN A 1 115 ? 14.325 3.307 13.625 1.00 92.94 115 GLN A N 1
ATOM 914 C CA . GLN A 1 115 ? 14.097 4.453 14.509 1.00 92.94 115 GLN A CA 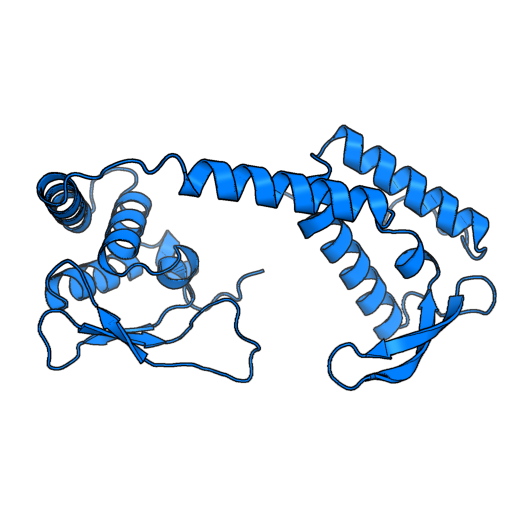1
ATOM 915 C C . GLN A 1 115 ? 12.670 4.488 15.068 1.00 92.94 115 GLN A C 1
ATOM 917 O O . GLN A 1 115 ? 12.480 4.822 16.234 1.00 92.94 115 GLN A O 1
ATOM 922 N N . ARG A 1 116 ? 11.653 4.146 14.267 1.00 89.75 116 ARG A N 1
ATOM 923 C CA . ARG A 1 116 ? 10.258 4.069 14.739 1.00 89.75 116 ARG A CA 1
ATOM 924 C C . ARG A 1 116 ? 10.035 2.936 15.739 1.00 89.75 116 ARG A C 1
ATOM 926 O O . ARG A 1 116 ? 9.224 3.101 16.644 1.00 89.75 116 ARG A O 1
ATOM 933 N N . GLN A 1 117 ? 10.714 1.804 15.565 1.00 89.88 117 GLN A N 1
ATOM 934 C CA . GLN A 1 117 ? 10.638 0.673 16.492 1.00 89.88 117 GLN A CA 1
ATOM 935 C C . GLN A 1 117 ? 11.362 0.969 17.807 1.00 89.88 117 GLN A C 1
ATOM 937 O O . GLN A 1 117 ? 10.854 0.604 18.862 1.00 89.88 117 GLN A O 1
ATOM 942 N N . ASP A 1 118 ? 12.486 1.681 17.750 1.00 93.12 118 ASP A N 1
ATOM 943 C CA . ASP A 1 118 ? 13.263 2.054 18.935 1.00 93.12 118 ASP A CA 1
ATOM 944 C C . ASP A 1 118 ? 12.606 3.199 19.728 1.00 93.12 118 ASP A C 1
ATOM 946 O O . ASP A 1 118 ? 12.748 3.281 20.946 1.00 93.12 118 ASP A O 1
ATOM 950 N N . ASN A 1 119 ? 11.843 4.071 19.056 1.00 91.81 119 ASN A N 1
ATOM 951 C CA . ASN A 1 119 ? 11.185 5.238 19.655 1.00 91.81 119 ASN A CA 1
ATOM 952 C C . ASN A 1 119 ? 9.662 5.067 19.743 1.00 91.81 119 ASN A C 1
ATOM 954 O O . ASN A 1 119 ? 8.891 5.872 19.203 1.00 91.81 119 ASN A O 1
ATOM 958 N N . LEU A 1 120 ? 9.222 4.012 20.433 1.00 90.56 120 LEU A N 1
ATOM 959 C CA . LEU A 1 120 ? 7.800 3.737 20.635 1.00 90.56 120 LEU A CA 1
ATOM 960 C C . LEU A 1 120 ? 7.100 4.906 21.338 1.00 90.56 120 LEU A C 1
ATOM 962 O O . LEU A 1 120 ? 7.548 5.399 22.372 1.00 90.56 120 LEU A O 1
ATOM 966 N N . GLN A 1 121 ? 5.961 5.322 20.786 1.00 87.25 121 GLN A N 1
ATOM 967 C CA . GLN A 1 121 ? 5.092 6.317 21.406 1.00 87.25 121 GLN A CA 1
ATOM 968 C C . GLN A 1 121 ? 4.064 5.596 22.289 1.00 87.25 121 GLN A C 1
ATOM 970 O O . GLN A 1 121 ? 3.235 4.853 21.755 1.00 87.25 121 GLN A O 1
ATOM 975 N N . PRO A 1 122 ? 4.101 5.766 23.623 1.00 88.81 122 PRO A N 1
ATOM 976 C CA . PRO A 1 122 ? 3.131 5.131 24.502 1.00 88.81 122 PRO A CA 1
ATOM 977 C C . PRO A 1 122 ? 1.735 5.719 24.272 1.00 88.81 122 PRO A C 1
ATOM 979 O O . PRO A 1 122 ? 1.565 6.930 24.129 1.00 88.81 122 PRO A O 1
ATOM 982 N N . ILE A 1 123 ? 0.721 4.853 24.268 1.00 87.38 123 ILE A N 1
ATOM 983 C CA . ILE A 1 123 ? -0.685 5.241 24.117 1.00 87.38 123 ILE A CA 1
ATOM 984 C C . ILE A 1 123 ? -1.432 4.888 25.401 1.00 87.38 123 ILE A C 1
ATOM 986 O O . ILE A 1 123 ? -1.399 3.747 25.864 1.00 87.38 123 ILE A O 1
ATOM 990 N N . HIS A 1 124 ? -2.153 5.859 25.961 1.00 92.00 124 HIS A N 1
ATOM 991 C CA . HIS A 1 124 ? -3.082 5.613 27.060 1.00 92.00 124 HIS A CA 1
ATOM 992 C C . HIS A 1 124 ? -4.356 4.955 26.522 1.00 92.00 124 HIS A C 1
ATOM 994 O O . HIS A 1 124 ? -5.179 5.610 25.881 1.00 92.00 124 HIS A O 1
ATOM 1000 N N . LEU A 1 125 ? -4.514 3.657 26.792 1.00 89.00 125 LEU A N 1
ATOM 1001 C CA . LEU A 1 125 ? -5.605 2.842 26.247 1.00 89.00 125 LEU A CA 1
ATOM 1002 C C . LEU A 1 125 ? -6.995 3.391 26.584 1.00 89.00 125 LEU A C 1
ATOM 1004 O O . LEU A 1 125 ? -7.860 3.415 25.719 1.00 89.00 125 LEU A O 1
ATOM 1008 N N . SER A 1 126 ? -7.208 3.881 27.807 1.00 92.50 126 SER A N 1
ATOM 1009 C CA . SER A 1 126 ? -8.497 4.453 28.216 1.00 92.50 126 SER A CA 1
ATOM 1010 C C . SER A 1 126 ? -8.881 5.661 27.361 1.00 92.50 126 SER A C 1
ATOM 1012 O O . SER A 1 126 ? -9.977 5.694 26.806 1.00 92.50 126 SER A O 1
ATOM 1014 N N . THR A 1 127 ? -7.965 6.617 27.200 1.00 93.94 127 THR A N 1
ATOM 1015 C CA . THR A 1 127 ? -8.164 7.809 26.366 1.00 93.94 127 THR A CA 1
ATOM 1016 C C . THR A 1 127 ? -8.381 7.431 24.905 1.00 93.94 127 THR A C 1
ATOM 1018 O O . THR A 1 127 ? -9.245 7.996 24.240 1.00 93.94 127 THR A O 1
ATOM 1021 N N . TYR A 1 128 ? -7.621 6.454 24.409 1.00 93.50 128 TYR A N 1
ATOM 1022 C CA . TYR A 1 128 ? -7.736 5.972 23.038 1.00 93.50 128 TYR A CA 1
ATOM 1023 C C . TYR A 1 128 ? -9.118 5.364 22.769 1.00 93.50 128 TYR A C 1
ATOM 1025 O O . TYR A 1 128 ? -9.821 5.810 21.864 1.00 93.50 128 TYR A O 1
ATOM 1033 N N . THR A 1 1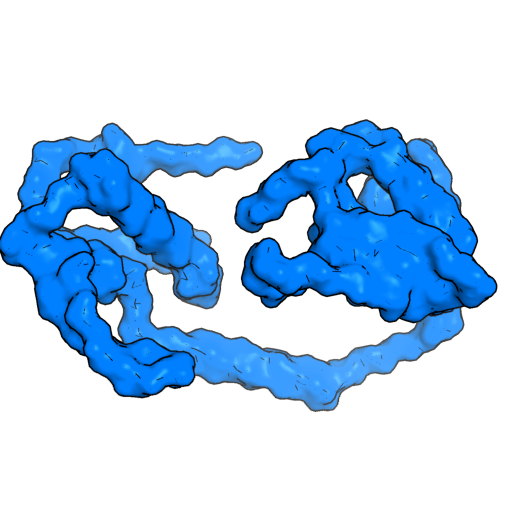29 ? -9.560 4.420 23.603 1.00 94.56 129 THR A N 1
ATOM 1034 C CA . THR A 1 129 ? -10.865 3.763 23.459 1.00 94.56 129 THR A CA 1
ATOM 1035 C C . THR A 1 129 ? -12.025 4.748 23.623 1.00 94.56 129 THR A C 1
ATOM 1037 O O . THR A 1 129 ? -12.959 4.722 22.825 1.00 94.56 129 THR A O 1
ATOM 1040 N N . GLN A 1 130 ? -11.948 5.672 24.589 1.00 95.81 130 GLN A N 1
ATOM 1041 C CA . GLN A 1 130 ? -12.952 6.731 24.763 1.00 95.81 130 GLN A CA 1
ATOM 1042 C C . GLN A 1 130 ? -13.054 7.636 23.532 1.00 95.81 130 GLN A C 1
ATOM 1044 O O . GLN A 1 130 ? -14.154 7.996 23.111 1.00 95.81 130 GLN A O 1
ATOM 1049 N N . GLN A 1 131 ? -11.917 7.991 22.931 1.00 96.62 131 GLN A N 1
ATOM 1050 C CA . GLN A 1 131 ? -11.905 8.829 21.741 1.00 96.62 131 GLN A CA 1
ATOM 1051 C C . GLN A 1 131 ? -12.508 8.105 20.534 1.00 96.62 131 GLN A C 1
ATOM 1053 O O . GLN A 1 131 ? -13.272 8.713 19.788 1.00 96.62 131 GLN A O 1
ATOM 1058 N N . ILE A 1 132 ? -12.221 6.813 20.356 1.00 96.44 132 ILE A N 1
ATOM 1059 C CA . ILE A 1 132 ? -12.841 6.012 19.291 1.00 96.44 132 ILE A CA 1
ATOM 1060 C C . ILE A 1 132 ? -14.348 5.948 19.496 1.00 96.44 132 ILE A C 1
ATOM 1062 O O . ILE A 1 132 ? -15.093 6.233 18.564 1.00 96.44 132 ILE A O 1
ATOM 1066 N N . GLN A 1 133 ? -14.796 5.651 20.716 1.00 96.25 133 GLN A N 1
ATOM 1067 C CA . GLN A 1 133 ? -16.216 5.592 21.040 1.00 96.25 133 GLN A CA 1
ATOM 1068 C C . GLN A 1 133 ? -16.910 6.929 20.751 1.00 96.25 133 GLN A C 1
ATOM 1070 O O . GLN A 1 133 ? -17.963 6.95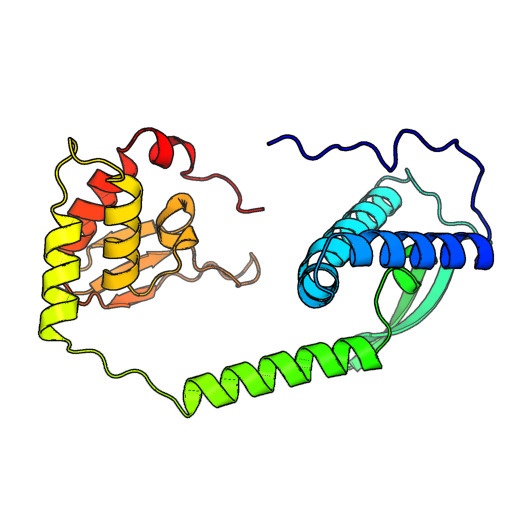8 20.120 1.00 96.25 133 GLN A O 1
ATOM 1075 N N . LYS A 1 134 ? -16.294 8.057 21.121 1.00 96.00 134 LYS A N 1
ATOM 1076 C CA . LYS A 1 134 ? -16.808 9.391 20.783 1.00 96.00 134 LYS A CA 1
ATOM 1077 C C . LYS A 1 134 ? -16.930 9.599 19.270 1.00 96.00 134 LYS A C 1
ATOM 1079 O O . LYS A 1 134 ? -17.923 10.158 18.816 1.00 96.00 134 LYS A O 1
ATOM 1084 N N . LEU A 1 135 ? -15.934 9.167 18.496 1.00 96.62 135 LEU A N 1
ATOM 1085 C CA . LEU A 1 135 ? -15.925 9.337 17.042 1.00 96.62 135 LEU A CA 1
ATOM 1086 C C . LEU A 1 135 ? -16.932 8.418 16.331 1.00 96.62 135 LEU A C 1
ATOM 1088 O O . LEU A 1 135 ? -17.547 8.870 15.367 1.00 96.62 135 LEU A O 1
ATOM 1092 N N . LEU A 1 136 ? -17.158 7.188 16.810 1.00 95.56 136 LEU A N 1
ATOM 1093 C CA . LEU A 1 136 ? -18.197 6.292 16.269 1.00 95.56 136 LEU A CA 1
ATOM 1094 C C . LEU A 1 136 ? -19.603 6.893 16.391 1.00 95.56 136 LEU A C 1
ATOM 1096 O O . LEU A 1 136 ? -20.439 6.678 15.521 1.00 95.56 136 LEU A O 1
ATOM 1100 N N . HIS A 1 137 ? -19.842 7.688 17.434 1.00 93.12 137 HIS A N 1
ATOM 1101 C CA . HIS A 1 137 ? -21.118 8.364 17.675 1.00 93.12 137 HIS A CA 1
ATOM 1102 C C . HIS A 1 137 ? -21.174 9.784 17.091 1.00 93.12 137 HIS A C 1
ATOM 1104 O O . HIS A 1 137 ? -21.999 10.590 17.521 1.00 93.12 137 HIS A O 1
ATOM 1110 N N . THR A 1 138 ? -20.302 10.120 16.132 1.00 92.38 138 THR A N 1
ATOM 1111 C CA . THR A 1 138 ? -20.326 11.434 15.475 1.00 92.38 138 THR A CA 1
ATOM 1112 C C . THR A 1 138 ? -21.673 11.637 14.762 1.00 92.38 138 THR A C 1
ATOM 1114 O O . THR A 1 138 ? -21.989 10.871 13.843 1.00 92.38 138 THR A O 1
ATOM 1117 N N . PRO A 1 139 ? -22.459 12.670 15.129 1.00 88.88 139 PRO A N 1
ATOM 1118 C CA . PRO A 1 139 ? -23.735 12.963 14.482 1.00 88.88 139 PRO A CA 1
ATOM 1119 C C . PRO A 1 139 ? -23.599 13.204 12.976 1.00 88.88 139 PRO A C 1
ATOM 1121 O O . PRO A 1 139 ? -22.599 13.743 12.509 1.00 88.88 139 PRO A O 1
ATOM 1124 N N . ASN A 1 140 ? -24.649 12.887 12.218 1.00 86.62 140 ASN A N 1
ATOM 1125 C CA . ASN A 1 140 ? -24.692 13.093 10.762 1.00 86.62 140 ASN A CA 1
ATOM 1126 C C . ASN A 1 140 ? -24.720 14.555 10.306 1.00 86.62 140 ASN A C 1
ATOM 1128 O O . ASN A 1 140 ? -24.588 14.836 9.119 1.00 86.62 140 ASN A O 1
ATOM 1132 N N . THR A 1 141 ? -24.872 15.483 11.243 1.00 87.62 141 THR A N 1
ATOM 1133 C CA . THR A 1 141 ? -24.824 16.924 11.001 1.00 87.62 141 THR A CA 1
ATOM 1134 C C . THR A 1 141 ? -23.429 17.516 11.180 1.00 87.62 141 THR A C 1
ATOM 1136 O O . THR A 1 141 ? -23.222 18.682 10.854 1.00 87.62 141 THR A O 1
ATOM 1139 N N . GLU A 1 142 ? -22.485 16.762 11.749 1.00 89.88 142 GLU A N 1
ATOM 1140 C CA . GLU A 1 142 ? -21.135 17.256 12.006 1.00 89.88 142 GLU A CA 1
ATOM 1141 C C . GLU A 1 142 ? -20.304 17.322 10.716 1.00 89.88 142 GLU A C 1
ATOM 1143 O O . GLU A 1 142 ? -20.351 16.393 9.905 1.00 89.88 142 GLU A O 1
ATOM 1148 N N . PRO A 1 143 ? -19.469 18.363 10.545 1.00 90.44 143 PRO A N 1
ATOM 1149 C CA . PRO A 1 143 ? -18.473 18.397 9.481 1.00 90.44 143 PRO A CA 1
ATOM 1150 C C . PRO A 1 143 ? -17.544 17.181 9.541 1.00 90.44 143 PRO A C 1
ATOM 1152 O O . PRO A 1 143 ? -17.221 16.691 10.632 1.00 90.44 143 PRO A O 1
ATOM 1155 N N . ASP A 1 144 ? -17.088 16.731 8.371 1.00 92.19 144 ASP A N 1
ATOM 1156 C CA . ASP A 1 144 ? -16.122 15.636 8.207 1.00 92.19 144 ASP A CA 1
ATOM 1157 C C . ASP A 1 144 ? -16.547 14.330 8.904 1.00 92.19 144 ASP A C 1
ATOM 1159 O O . ASP A 1 144 ? -15.715 13.580 9.427 1.00 92.19 144 ASP A O 1
ATOM 1163 N N . GLN A 1 145 ? -17.858 14.068 8.981 1.00 92.94 145 GLN A N 1
ATOM 1164 C CA . GLN A 1 145 ? -18.394 12.861 9.613 1.00 92.94 145 GLN A CA 1
ATOM 1165 C C . GLN A 1 145 ? -17.806 11.588 8.989 1.00 92.94 145 GLN A C 1
ATOM 1167 O O . GLN A 1 145 ? -17.444 10.655 9.705 1.00 92.94 145 GLN A O 1
ATOM 1172 N N . ASP A 1 146 ? -17.683 11.561 7.666 1.00 92.12 146 ASP A N 1
ATOM 1173 C CA . ASP A 1 146 ? -17.072 10.478 6.905 1.00 92.12 146 ASP A CA 1
ATOM 1174 C C . ASP A 1 146 ? -15.638 10.201 7.373 1.00 92.12 146 ASP A C 1
ATOM 1176 O O . ASP A 1 146 ? -15.306 9.068 7.724 1.00 92.12 146 ASP A O 1
ATOM 1180 N N . LEU A 1 147 ? -14.804 11.235 7.483 1.00 93.12 147 LEU A N 1
ATOM 1181 C CA . LEU A 1 147 ? -13.431 11.091 7.961 1.00 93.12 147 LEU A CA 1
ATOM 1182 C C . LEU A 1 147 ? -13.383 10.607 9.417 1.00 93.12 147 LEU A C 1
ATOM 1184 O O . LEU A 1 147 ? -12.611 9.703 9.746 1.00 93.12 147 LEU A O 1
ATOM 1188 N N . LYS A 1 148 ? -14.213 11.187 10.293 1.00 94.81 148 LYS A N 1
ATOM 1189 C CA . LYS A 1 148 ? -14.278 10.824 11.719 1.00 94.81 148 LYS A CA 1
ATOM 1190 C C . LYS A 1 148 ? -14.674 9.358 11.904 1.00 94.81 148 LYS A C 1
ATOM 1192 O O . LYS A 1 148 ? -14.011 8.644 12.659 1.00 94.81 148 LYS A O 1
ATOM 1197 N N . LEU A 1 149 ? -15.694 8.891 11.182 1.00 94.69 149 LEU A N 1
ATOM 1198 C CA . LEU A 1 149 ? -16.124 7.492 11.210 1.00 94.69 149 LEU A CA 1
ATOM 1199 C C . LEU A 1 149 ? -15.070 6.559 10.607 1.00 94.69 149 LEU A C 1
ATOM 1201 O O . LEU A 1 149 ? -14.767 5.533 11.213 1.00 94.69 149 LEU A O 1
ATOM 1205 N N . ALA A 1 150 ? -14.445 6.921 9.482 1.00 94.12 150 ALA A N 1
ATOM 1206 C CA . ALA A 1 150 ? -13.379 6.121 8.879 1.00 94.12 150 ALA A CA 1
ATOM 1207 C C . ALA A 1 150 ? -12.204 5.903 9.849 1.00 94.12 150 ALA A C 1
ATOM 1209 O O . ALA A 1 150 ? -11.724 4.777 10.003 1.00 94.12 150 ALA A O 1
ATOM 1210 N N . ILE A 1 151 ? -11.772 6.962 10.547 1.00 95.25 151 ILE A N 1
ATOM 1211 C CA . ILE A 1 151 ? -10.725 6.887 11.577 1.00 95.25 151 ILE A CA 1
ATOM 1212 C C . ILE A 1 151 ? -11.166 5.982 12.728 1.00 95.25 151 ILE A C 1
ATOM 1214 O O . ILE A 1 151 ? -10.389 5.130 13.166 1.00 95.25 151 ILE A O 1
ATOM 1218 N N . ALA A 1 152 ? -12.397 6.146 13.215 1.00 96.12 152 ALA A N 1
ATOM 1219 C CA . ALA A 1 152 ? -12.916 5.373 14.336 1.00 96.12 152 ALA A CA 1
ATOM 1220 C C . ALA A 1 152 ? -13.011 3.878 14.005 1.00 96.12 152 ALA A C 1
ATOM 1222 O O . ALA A 1 152 ? -12.525 3.051 14.772 1.00 96.12 152 ALA A O 1
ATOM 1223 N N . ILE A 1 153 ? -13.552 3.527 12.836 1.00 96.00 153 ILE A N 1
ATOM 1224 C CA . ILE A 1 153 ? -13.696 2.139 12.382 1.00 96.00 153 ILE A CA 1
ATOM 1225 C C . ILE A 1 153 ? -12.322 1.498 12.150 1.00 96.00 153 ILE A C 1
ATOM 1227 O O . ILE A 1 153 ? -12.076 0.383 12.617 1.00 96.00 153 ILE A O 1
ATOM 1231 N N . ALA A 1 154 ? -11.397 2.192 11.476 1.00 96.00 154 ALA A N 1
ATOM 1232 C CA . ALA A 1 154 ? -10.038 1.685 11.265 1.00 96.00 154 ALA A CA 1
ATOM 1233 C C . ALA A 1 154 ? -9.309 1.455 12.598 1.00 96.00 154 ALA A C 1
ATOM 1235 O O . ALA A 1 154 ? -8.650 0.433 12.780 1.00 96.00 154 ALA A O 1
ATOM 1236 N N . SER A 1 155 ? -9.489 2.367 13.556 1.00 95.56 155 SER A N 1
ATOM 1237 C CA . SER A 1 155 ? -8.927 2.247 14.905 1.00 95.56 155 SER A CA 1
ATOM 1238 C C . SER A 1 155 ? -9.564 1.101 15.699 1.00 95.56 155 SER A C 1
ATOM 1240 O O . SER A 1 155 ? -8.859 0.366 16.383 1.00 95.56 155 SER A O 1
ATOM 1242 N N . ALA A 1 156 ? -10.881 0.903 15.577 1.00 96.25 156 ALA A N 1
ATOM 1243 C CA . ALA A 1 156 ? -11.611 -0.143 16.288 1.00 96.25 156 ALA A CA 1
ATOM 1244 C C . ALA A 1 156 ? -11.294 -1.564 15.784 1.00 96.25 156 ALA A C 1
ATOM 1246 O O . ALA A 1 156 ? -11.332 -2.509 16.569 1.00 96.25 156 ALA A O 1
ATOM 1247 N N . THR A 1 157 ? -11.004 -1.711 14.487 1.00 95.88 157 THR A N 1
ATOM 1248 C CA . THR A 1 157 ? -10.839 -3.007 13.790 1.00 95.88 157 THR A CA 1
ATOM 1249 C C . THR A 1 157 ? -9.387 -3.335 13.414 1.00 95.88 157 THR A C 1
ATOM 1251 O O . THR A 1 157 ? -9.072 -4.448 12.979 1.00 95.88 157 THR A O 1
ATOM 1254 N N . GLY A 1 158 ? -8.491 -2.347 13.482 1.00 93.75 158 GLY A N 1
ATOM 1255 C CA . GLY A 1 158 ? -7.117 -2.454 12.989 1.00 93.75 158 GLY A CA 1
ATOM 1256 C C . GLY A 1 158 ? -7.008 -2.709 11.480 1.00 93.75 158 GLY A C 1
ATOM 1257 O O . GLY A 1 158 ? -5.969 -3.189 11.022 1.00 93.75 158 GLY A O 1
ATOM 1258 N N . ARG A 1 159 ? -8.074 -2.467 10.702 1.00 93.12 159 ARG A N 1
ATOM 1259 C CA . ARG A 1 159 ? -8.072 -2.617 9.236 1.00 93.12 159 ARG A CA 1
ATOM 1260 C C . ARG A 1 159 ? -7.527 -1.368 8.551 1.00 93.12 159 ARG A C 1
ATOM 1262 O O . ARG A 1 159 ? -7.576 -0.263 9.091 1.00 93.12 159 ARG A O 1
ATOM 1269 N N . ARG A 1 160 ? -6.996 -1.527 7.335 1.00 89.50 160 ARG A N 1
ATOM 1270 C CA . ARG A 1 160 ? -6.514 -0.391 6.533 1.00 89.50 160 ARG A CA 1
ATOM 1271 C C . ARG A 1 160 ? -7.688 0.497 6.138 1.00 89.50 160 ARG A C 1
ATOM 1273 O O . ARG A 1 160 ? -8.773 0.005 5.856 1.00 89.50 160 ARG A O 1
ATOM 1280 N N . HIS A 1 161 ? -7.451 1.802 6.029 1.00 86.75 161 HIS A N 1
ATOM 1281 C CA . HIS A 1 161 ? -8.485 2.769 5.643 1.00 86.75 161 HIS A CA 1
ATOM 1282 C C . HIS A 1 161 ? -9.188 2.394 4.327 1.00 86.75 161 HIS A C 1
ATOM 1284 O O . HIS A 1 161 ? -10.401 2.488 4.227 1.00 86.75 161 HIS A O 1
ATOM 1290 N N . THR A 1 162 ? -8.458 1.885 3.338 1.00 85.31 162 THR A N 1
ATOM 1291 C CA . THR A 1 162 ? -9.006 1.371 2.074 1.00 85.31 162 THR A CA 1
ATOM 1292 C C . THR A 1 162 ? -9.864 0.108 2.231 1.00 85.31 162 THR A C 1
ATOM 1294 O O . THR A 1 162 ? -10.828 -0.069 1.490 1.00 85.31 162 THR A O 1
ATOM 1297 N N . GLU A 1 163 ? -9.535 -0.772 3.181 1.00 88.56 163 GLU A N 1
ATOM 1298 C CA . GLU A 1 163 ? -10.359 -1.940 3.531 1.00 88.56 163 GLU A CA 1
ATOM 1299 C C . GLU A 1 163 ? -11.660 -1.474 4.195 1.00 88.56 163 GLU A C 1
ATOM 1301 O O . GLU A 1 163 ? -12.728 -1.959 3.850 1.00 88.56 163 GLU A O 1
ATOM 1306 N N . VAL A 1 164 ? -11.600 -0.466 5.066 1.00 86.94 164 VAL A N 1
ATOM 1307 C CA . VAL A 1 164 ? -12.793 0.147 5.672 1.00 86.94 164 VAL A CA 1
ATOM 1308 C C . VAL A 1 164 ? -13.670 0.857 4.631 1.00 86.94 164 VAL A C 1
ATOM 1310 O O . VAL A 1 164 ? -14.892 0.754 4.685 1.00 86.94 164 VAL A O 1
ATOM 1313 N N . LEU A 1 165 ? -13.051 1.568 3.682 1.00 84.25 165 LEU A N 1
ATOM 1314 C CA . LEU A 1 165 ? -13.739 2.425 2.714 1.00 84.25 165 LEU A CA 1
ATOM 1315 C C . LEU A 1 165 ? -14.445 1.662 1.591 1.00 84.25 165 LEU A C 1
ATOM 1317 O O . LEU A 1 165 ? -15.582 1.996 1.269 1.00 84.25 165 LEU A O 1
ATOM 1321 N N . SER A 1 166 ? -13.772 0.705 0.942 1.00 76.50 166 SER A N 1
ATOM 1322 C CA . SER A 1 166 ? -14.268 0.184 -0.343 1.00 76.50 166 SER A CA 1
ATOM 1323 C C . SER A 1 166 ? -14.147 -1.318 -0.567 1.00 76.50 166 SER A C 1
ATOM 1325 O O . SER A 1 166 ? -14.891 -1.843 -1.395 1.00 76.50 166 SER A O 1
ATOM 1327 N N . LYS A 1 167 ? -13.234 -2.013 0.124 1.00 78.06 167 LYS A N 1
ATOM 1328 C CA . LYS A 1 167 ? -12.932 -3.433 -0.153 1.00 78.06 167 LYS A CA 1
ATOM 1329 C C . LYS A 1 167 ? -13.407 -4.423 0.899 1.00 78.06 167 LYS A C 1
ATOM 1331 O O . LYS A 1 167 ? -13.669 -5.569 0.563 1.00 78.06 167 LYS A O 1
ATOM 1336 N N . GLY A 1 168 ? -13.427 -4.010 2.157 1.00 85.62 168 GLY A N 1
ATOM 1337 C CA . GLY A 1 168 ? -13.663 -4.902 3.275 1.00 85.62 168 GLY A CA 1
ATOM 1338 C C . GLY A 1 168 ? -15.136 -5.228 3.427 1.00 85.62 168 GLY A C 1
ATOM 1339 O O . GLY A 1 168 ? -15.955 -4.313 3.439 1.00 85.62 168 GLY A O 1
ATOM 1340 N N . THR A 1 169 ? -15.474 -6.496 3.625 1.00 90.12 169 THR A N 1
ATOM 1341 C CA . THR A 1 169 ? -16.802 -6.899 4.106 1.00 90.12 169 THR A CA 1
ATOM 1342 C C . THR A 1 169 ? -16.684 -7.294 5.568 1.00 90.12 169 THR A C 1
ATOM 1344 O O . THR A 1 169 ? -15.738 -7.977 5.945 1.00 90.12 169 THR A O 1
ATOM 1347 N N . PHE A 1 170 ? -17.627 -6.833 6.390 1.00 94.25 170 PHE A N 1
ATOM 1348 C CA . PHE A 1 170 ? -17.679 -7.111 7.822 1.00 94.25 170 PHE A CA 1
ATOM 1349 C C . PHE A 1 170 ? -19.030 -7.730 8.149 1.00 94.25 170 PHE A C 1
ATOM 1351 O O . PHE A 1 170 ? -20.055 -7.228 7.687 1.00 94.25 170 PHE A O 1
ATOM 1358 N N . THR A 1 171 ? -19.040 -8.794 8.945 1.00 96.06 171 THR A N 1
ATOM 1359 C CA . THR A 1 171 ? -20.272 -9.379 9.486 1.00 96.06 171 THR A CA 1
ATOM 1360 C C . THR A 1 171 ? -20.100 -9.732 10.959 1.00 96.06 171 THR A C 1
ATOM 1362 O O . THR A 1 171 ? -18.983 -9.925 11.447 1.00 96.06 171 THR A O 1
ATOM 1365 N N . LEU A 1 172 ? -21.210 -9.760 11.697 1.00 97.06 172 LEU A N 1
ATOM 1366 C CA . LEU A 1 172 ? -21.202 -10.132 13.107 1.00 97.06 172 LEU A CA 1
ATOM 1367 C C . LEU A 1 172 ? -20.919 -11.624 13.273 1.00 97.06 172 LEU A C 1
ATOM 1369 O O . LEU A 1 172 ? -21.416 -12.457 12.518 1.00 97.06 172 LEU A O 1
ATOM 1373 N N . THR A 1 173 ? -20.170 -11.946 14.319 1.00 96.06 173 THR A N 1
ATOM 1374 C CA . THR A 1 173 ? -20.019 -13.317 14.810 1.00 96.06 173 THR A CA 1
ATOM 1375 C C . THR A 1 173 ? -20.870 -13.516 16.068 1.00 96.06 173 THR A C 1
ATOM 1377 O O . THR A 1 173 ? -21.529 -12.593 16.550 1.00 96.06 173 THR A O 1
ATOM 1380 N N . ASN A 1 174 ? -20.812 -14.711 16.657 1.00 94.88 174 ASN A N 1
ATOM 1381 C CA . ASN A 1 174 ? -21.456 -14.986 17.944 1.00 94.88 174 ASN A CA 1
ATOM 1382 C C . ASN A 1 174 ? -20.708 -14.375 19.146 1.00 94.88 174 ASN A C 1
ATOM 1384 O O . ASN A 1 174 ? -21.219 -14.417 20.264 1.00 94.88 174 ASN A O 1
ATOM 1388 N N . HIS A 1 175 ? -19.495 -13.845 18.954 1.00 97.12 175 HIS A N 1
ATOM 1389 C CA . HIS A 1 175 ? -18.681 -13.302 20.038 1.00 97.12 175 HIS A CA 1
ATOM 1390 C C . HIS A 1 175 ? -18.771 -11.763 20.080 1.00 97.12 175 HIS A C 1
ATOM 1392 O O . HIS A 1 175 ? -18.599 -11.113 19.049 1.00 97.12 175 HIS A O 1
ATOM 1398 N N . PRO A 1 176 ? -18.953 -11.144 21.265 1.00 97.25 176 PRO A N 1
ATOM 1399 C CA . PRO A 1 176 ? -19.248 -9.710 21.397 1.00 97.25 176 PRO A CA 1
ATOM 1400 C C . PRO A 1 176 ? -18.132 -8.758 20.941 1.00 97.25 176 PRO A C 1
ATOM 1402 O O . PRO A 1 176 ? -18.367 -7.558 20.856 1.00 97.25 176 PRO A O 1
ATOM 1405 N N . TYR A 1 177 ? -16.935 -9.269 20.649 1.00 97.62 177 TYR A N 1
ATOM 1406 C CA . TYR A 1 177 ? -15.764 -8.496 20.204 1.00 97.62 177 TYR A CA 1
ATOM 1407 C C . TYR A 1 177 ? -15.085 -9.089 18.959 1.00 97.62 177 TYR A C 1
ATOM 1409 O O . TYR A 1 177 ? -13.900 -8.852 18.731 1.00 97.62 177 TYR A O 1
ATOM 1417 N N . LEU A 1 178 ? -15.797 -9.921 18.188 1.00 97.38 178 LEU A N 1
ATOM 1418 C CA . LEU A 1 178 ? -15.292 -10.446 16.917 1.00 97.38 178 LEU A CA 1
ATOM 1419 C C . LEU A 1 178 ? -16.211 -10.059 15.760 1.00 97.38 178 LEU A C 1
ATOM 1421 O O . LEU A 1 178 ? -17.431 -10.235 15.829 1.00 97.38 178 LEU A O 1
ATOM 1425 N N . LEU A 1 179 ? -15.592 -9.609 14.673 1.00 97.12 179 LEU A N 1
ATOM 1426 C CA . LEU A 1 179 ? -16.215 -9.472 13.361 1.00 97.12 179 LEU A CA 1
ATOM 1427 C C . LEU A 1 179 ? -15.575 -10.471 12.406 1.00 97.12 179 LEU A C 1
ATOM 1429 O O . LEU A 1 179 ? -14.366 -10.679 12.455 1.00 97.12 179 LEU A O 1
ATOM 1433 N N . HIS A 1 180 ? -16.362 -11.045 11.508 1.00 96.25 180 HIS A N 1
ATOM 1434 C CA . HIS A 1 180 ? -15.823 -11.777 10.372 1.00 96.25 180 HIS A CA 1
ATOM 1435 C C . HIS A 1 180 ? -15.462 -10.780 9.269 1.00 96.25 180 HIS A C 1
ATOM 1437 O O . HIS A 1 180 ? -16.268 -9.898 8.956 1.00 96.25 180 HIS A O 1
ATOM 1443 N N . PHE A 1 181 ? -14.255 -10.886 8.711 1.00 94.56 181 PHE A N 1
ATOM 1444 C CA . PHE A 1 181 ? -13.716 -9.952 7.725 1.00 94.56 181 PHE A CA 1
ATOM 1445 C C . PHE A 1 181 ? -13.291 -10.649 6.432 1.00 94.56 181 PHE A C 1
ATOM 1447 O O . PHE A 1 181 ? -12.612 -11.673 6.462 1.00 94.56 181 PHE A O 1
ATOM 1454 N N . GLU A 1 182 ? -13.610 -10.015 5.305 1.00 90.12 182 GLU A N 1
ATOM 1455 C CA . GLU A 1 182 ? -13.210 -10.411 3.951 1.00 90.12 182 GLU A CA 1
ATOM 1456 C C . GLU A 1 182 ? -12.638 -9.206 3.190 1.00 90.12 182 GLU A C 1
ATOM 1458 O O . GLU A 1 182 ? -12.934 -8.062 3.529 1.00 90.12 182 GLU A O 1
ATOM 1463 N N . GLY A 1 183 ? -11.843 -9.438 2.137 1.00 83.88 183 GLY A N 1
ATOM 1464 C CA . GLY A 1 183 ? -11.316 -8.357 1.284 1.00 83.88 183 GLY A CA 1
ATOM 1465 C C . GLY A 1 183 ? -9.962 -7.779 1.722 1.00 83.88 183 GLY A C 1
ATOM 1466 O O . GLY A 1 183 ? -9.659 -6.609 1.464 1.00 83.88 183 GLY A O 1
ATOM 1467 N N . GLN A 1 184 ? -9.129 -8.591 2.382 1.00 82.69 184 GLN A N 1
ATOM 1468 C CA . GLN A 1 184 ? -7.772 -8.230 2.809 1.00 82.69 184 GLN A CA 1
ATOM 1469 C C . GLN A 1 184 ? -6.914 -7.700 1.644 1.00 82.69 184 GLN A C 1
ATOM 1471 O O . GLN A 1 184 ? -6.752 -8.352 0.613 1.00 82.69 184 GLN A O 1
ATOM 1476 N N . GLN A 1 185 ? -6.270 -6.544 1.830 1.00 72.12 185 GLN A N 1
ATOM 1477 C CA . GLN A 1 185 ? -5.346 -6.008 0.830 1.00 72.12 185 GLN A CA 1
ATOM 1478 C C . GLN A 1 185 ? -3.959 -6.663 0.870 1.00 72.12 185 GLN A C 1
ATOM 1480 O O . GLN A 1 185 ? -3.496 -7.150 1.906 1.00 72.12 185 GLN A O 1
ATOM 1485 N N . LYS A 1 186 ? -3.251 -6.542 -0.265 1.00 67.25 186 LYS A N 1
ATOM 1486 C CA . LYS A 1 186 ? -1.872 -7.008 -0.507 1.00 67.25 186 LYS A CA 1
ATOM 1487 C C . LYS A 1 186 ? -1.700 -8.530 -0.571 1.00 67.25 186 LYS A C 1
ATOM 1489 O O . LYS A 1 186 ? -0.588 -9.011 -0.373 1.00 67.25 186 LYS A O 1
ATOM 1494 N N . LYS A 1 187 ? -2.764 -9.275 -0.881 1.00 64.31 187 LYS A N 1
ATOM 1495 C CA . LYS A 1 187 ? -2.654 -10.674 -1.310 1.00 64.31 187 LYS A CA 1
ATOM 1496 C C . LYS A 1 187 ? -2.832 -10.807 -2.827 1.00 64.31 187 LYS A C 1
ATOM 1498 O O . LYS A 1 187 ? -3.569 -10.003 -3.404 1.00 64.31 187 LYS A O 1
ATOM 1503 N N . PRO A 1 188 ? -2.151 -11.772 -3.475 1.00 56.12 188 PRO A N 1
ATOM 1504 C CA . PRO A 1 188 ? -2.458 -12.157 -4.847 1.00 56.12 188 PRO A CA 1
ATOM 1505 C C . PRO A 1 188 ? -3.943 -12.511 -4.959 1.00 56.12 188 PRO A C 1
ATOM 1507 O O . PRO A 1 188 ? -4.512 -13.089 -4.036 1.00 56.12 188 PRO A O 1
ATOM 1510 N N . SER A 1 189 ? -4.568 -12.181 -6.088 1.00 56.19 189 SER A N 1
ATOM 1511 C CA . SER A 1 189 ? -6.016 -12.294 -6.326 1.00 56.19 189 SER A CA 1
ATOM 1512 C C . SER A 1 189 ? -6.601 -13.711 -6.224 1.00 56.19 189 SER A C 1
ATOM 1514 O O . SER A 1 189 ? -7.796 -13.876 -6.427 1.00 56.19 189 SER A O 1
ATOM 1516 N N . GLN A 1 190 ? -5.782 -14.728 -5.954 1.00 55.62 190 GLN A N 1
ATOM 1517 C CA . GLN A 1 190 ? -6.196 -16.129 -5.841 1.00 55.62 190 GLN A CA 1
ATOM 1518 C C . GLN A 1 190 ? -6.423 -16.589 -4.392 1.00 55.62 190 GLN A C 1
ATOM 1520 O O . GLN A 1 190 ? -7.007 -17.648 -4.197 1.00 55.62 190 GLN A O 1
ATOM 1525 N N . ASP A 1 191 ? -6.052 -15.776 -3.396 1.00 57.50 191 ASP A N 1
ATOM 1526 C CA . ASP A 1 191 ? -6.254 -16.078 -1.976 1.00 57.50 191 ASP A CA 1
ATOM 1527 C C . ASP A 1 191 ? -7.234 -15.072 -1.353 1.00 57.50 191 ASP A C 1
ATOM 1529 O O . ASP A 1 191 ? -6.836 -14.193 -0.577 1.00 57.50 191 ASP A O 1
ATOM 1533 N N . GLU A 1 192 ? -8.523 -15.172 -1.692 1.00 59.91 192 GLU A N 1
ATOM 1534 C CA . GLU A 1 192 ? -9.562 -14.501 -0.904 1.00 59.91 192 GLU A CA 1
ATOM 1535 C C . GLU A 1 192 ? -9.548 -15.086 0.507 1.00 59.91 192 GLU A C 1
ATOM 1537 O O . GLU A 1 192 ? -10.061 -16.168 0.778 1.00 59.91 192 GLU A O 1
ATOM 1542 N N . THR A 1 193 ? -8.879 -14.386 1.420 1.00 72.19 193 THR A N 1
ATOM 1543 C CA . THR A 1 193 ? -8.830 -14.797 2.818 1.00 72.19 193 THR A CA 1
ATOM 1544 C C . THR A 1 193 ? -9.906 -14.091 3.606 1.00 72.19 193 THR A C 1
ATOM 1546 O O . THR A 1 193 ? -9.814 -12.878 3.817 1.00 72.19 193 THR A O 1
ATOM 1549 N N . SER A 1 194 ? -10.867 -14.886 4.063 1.00 86.00 194 SER A N 1
ATOM 1550 C CA . SER A 1 194 ? -11.809 -14.534 5.110 1.00 86.00 194 SER A CA 1
ATOM 1551 C C . SER A 1 194 ? -11.304 -15.040 6.463 1.00 86.00 194 SER A C 1
ATOM 1553 O O . SER A 1 194 ? -10.673 -16.097 6.549 1.00 86.00 194 SER A O 1
ATOM 1555 N N . PHE A 1 195 ? -11.482 -14.252 7.521 1.00 92.31 195 PHE A N 1
ATOM 1556 C CA . PHE A 1 195 ? -11.075 -14.620 8.880 1.00 92.31 195 PHE A CA 1
ATOM 1557 C C . PHE A 1 195 ? -11.734 -13.715 9.918 1.00 92.31 195 PHE A C 1
ATOM 1559 O O . PHE A 1 195 ? -12.140 -12.591 9.622 1.00 92.31 195 PHE A O 1
ATOM 1566 N N . ASP A 1 196 ? -11.790 -14.188 11.160 1.00 95.31 196 ASP A N 1
ATOM 1567 C CA . ASP A 1 196 ? -12.310 -13.399 12.271 1.00 95.31 196 ASP A CA 1
ATOM 1568 C C . ASP A 1 196 ? -11.257 -12.406 12.780 1.00 95.31 196 ASP A C 1
ATOM 1570 O O . ASP A 1 196 ? -10.075 -12.730 12.936 1.00 95.31 196 ASP A O 1
ATOM 1574 N N . ILE A 1 197 ? -11.695 -11.179 13.054 1.00 95.88 197 ILE A N 1
ATOM 1575 C CA . ILE A 1 197 ? -10.883 -10.091 13.594 1.00 95.88 197 ILE A CA 1
ATOM 1576 C C . ILE A 1 197 ? -11.430 -9.621 14.936 1.00 95.88 197 ILE A C 1
ATOM 1578 O O . ILE A 1 197 ? -12.640 -9.518 15.134 1.00 95.88 197 ILE A O 1
ATOM 1582 N N . LEU A 1 198 ? -10.518 -9.286 15.847 1.00 97.12 198 LEU A N 1
ATOM 1583 C CA . LEU A 1 198 ? -10.851 -8.648 17.117 1.00 97.12 198 LEU A CA 1
ATOM 1584 C C . LEU A 1 198 ? -11.216 -7.180 16.906 1.00 97.12 198 LEU A C 1
ATOM 1586 O O . LEU A 1 198 ? -10.565 -6.471 16.136 1.00 97.12 198 LEU A O 1
ATOM 1590 N N . THR A 1 199 ? -12.209 -6.722 17.659 1.00 96.81 199 THR A N 1
ATOM 1591 C CA . THR A 1 199 ? -12.531 -5.307 17.812 1.00 96.81 199 THR A CA 1
ATOM 1592 C C . THR A 1 199 ? -12.248 -4.853 19.239 1.00 96.81 199 THR A C 1
ATOM 1594 O O . THR A 1 199 ? -12.507 -5.573 20.200 1.00 96.81 199 THR A O 1
ATOM 1597 N N . ILE A 1 200 ? -11.720 -3.638 19.400 1.00 95.19 200 ILE A N 1
ATOM 1598 C CA . ILE A 1 200 ? -11.443 -3.066 20.735 1.00 95.19 200 ILE A CA 1
ATOM 1599 C C . ILE A 1 200 ? -12.675 -2.416 21.389 1.00 95.19 200 ILE A C 1
ATOM 1601 O O . ILE A 1 200 ? -12.629 -2.021 22.552 1.00 95.19 200 ILE A O 1
ATOM 1605 N N . LEU A 1 201 ? -13.776 -2.326 20.644 1.00 95.75 201 LEU A N 1
ATOM 1606 C CA . LEU A 1 201 ? -15.113 -1.940 21.097 1.00 95.75 201 LEU A CA 1
ATOM 1607 C C . LEU A 1 201 ? -16.107 -3.064 20.763 1.00 95.75 201 LEU A C 1
ATOM 1609 O O . LEU A 1 201 ? -15.773 -3.913 19.928 1.00 95.75 201 LEU A O 1
ATOM 1613 N N . PRO A 1 202 ? -17.302 -3.104 21.384 1.00 97.38 202 PRO A N 1
ATOM 1614 C CA . PRO A 1 202 ? -18.303 -4.126 21.088 1.00 97.38 202 PRO A CA 1
ATOM 1615 C C . PRO A 1 202 ? -18.590 -4.236 19.585 1.00 97.38 202 PRO A C 1
ATOM 1617 O O . PRO A 1 202 ? -18.842 -3.237 18.912 1.00 97.38 202 PRO A O 1
ATOM 1620 N N . ALA A 1 203 ? -18.571 -5.457 19.053 1.00 97.38 203 ALA A N 1
ATOM 1621 C CA . ALA A 1 203 ? -18.700 -5.736 17.625 1.00 97.38 203 ALA A CA 1
ATOM 1622 C C . ALA A 1 203 ? -20.003 -5.173 17.037 1.00 97.38 203 ALA A C 1
ATOM 1624 O O . ALA A 1 203 ? -20.004 -4.659 15.924 1.00 97.38 203 ALA A O 1
ATOM 1625 N N . THR A 1 204 ? -21.095 -5.195 17.804 1.00 97.00 204 THR A N 1
ATOM 1626 C CA . THR A 1 204 ? -22.388 -4.614 17.411 1.00 97.00 204 THR A CA 1
ATOM 1627 C C . THR A 1 204 ? -22.329 -3.096 17.248 1.00 97.00 204 THR A C 1
ATOM 1629 O O . THR A 1 204 ? -22.919 -2.557 16.317 1.00 97.00 204 THR A O 1
ATOM 1632 N N . GLU A 1 205 ? -21.594 -2.405 18.122 1.00 96.56 205 GLU A N 1
ATOM 1633 C CA . GLU A 1 205 ? -21.402 -0.952 18.053 1.00 96.56 205 GLU A CA 1
ATOM 1634 C C . GLU A 1 205 ? -20.563 -0.582 16.824 1.00 96.56 205 GLU A C 1
ATOM 1636 O O . GLU A 1 205 ? -20.937 0.291 16.040 1.00 96.56 205 GLU A O 1
ATOM 1641 N N . VAL A 1 206 ? -19.469 -1.316 16.599 1.00 96.62 206 VAL A N 1
ATOM 1642 C CA . VAL A 1 206 ? -18.609 -1.132 15.423 1.00 96.62 206 VAL A CA 1
ATOM 1643 C C . VAL A 1 206 ? -19.374 -1.431 14.130 1.00 96.62 206 VAL A C 1
ATOM 1645 O O . VAL A 1 206 ? -19.268 -0.665 13.174 1.00 96.62 206 VAL A O 1
ATOM 1648 N N . MET A 1 207 ? -20.180 -2.497 14.098 1.00 96.06 207 MET A N 1
ATOM 1649 C CA . MET A 1 207 ? -20.985 -2.862 12.930 1.00 96.06 207 MET A CA 1
ATOM 1650 C C . MET A 1 207 ? -22.024 -1.785 12.599 1.00 96.06 207 MET A C 1
ATOM 1652 O O . MET A 1 207 ? -22.108 -1.355 11.451 1.00 96.06 207 MET A O 1
ATOM 1656 N N . SER A 1 208 ? -22.740 -1.268 13.603 1.00 95.06 208 SER A N 1
ATOM 1657 C CA . SER A 1 208 ? -23.700 -0.170 13.416 1.00 95.06 208 SER A CA 1
ATOM 1658 C C . SER A 1 208 ? -23.037 1.083 12.833 1.00 95.06 208 SER A C 1
ATOM 1660 O O . SER A 1 208 ? -23.628 1.782 12.003 1.00 95.06 208 SER A O 1
ATOM 1662 N N . ALA A 1 209 ? -21.805 1.383 13.252 1.00 94.69 209 ALA A N 1
ATOM 1663 C CA . ALA A 1 209 ? -21.043 2.497 12.704 1.00 94.69 209 ALA A CA 1
ATOM 1664 C C . ALA A 1 209 ? -20.591 2.235 11.259 1.00 94.69 209 ALA A C 1
ATOM 1666 O O . ALA A 1 209 ? -20.661 3.147 10.440 1.00 94.69 209 ALA A O 1
ATOM 1667 N N . ILE A 1 210 ? -20.178 1.007 10.920 1.00 93.75 210 ILE A N 1
ATOM 1668 C CA . ILE A 1 210 ? -19.835 0.606 9.543 1.00 93.75 210 ILE A CA 1
ATOM 1669 C C . ILE A 1 210 ? -21.047 0.746 8.618 1.00 93.75 210 ILE A C 1
ATOM 1671 O O . ILE A 1 210 ? -20.924 1.292 7.521 1.00 93.75 210 ILE A O 1
ATOM 1675 N N . GLU A 1 211 ? -22.216 0.282 9.053 1.00 92.31 211 GLU A N 1
ATOM 1676 C CA . GLU A 1 211 ? -23.461 0.408 8.294 1.00 92.31 211 GLU A CA 1
ATOM 1677 C C . GLU A 1 211 ? -23.803 1.879 8.062 1.00 92.31 211 GLU A C 1
ATOM 1679 O O . GLU A 1 211 ? -23.977 2.294 6.918 1.00 92.31 211 GLU A O 1
ATOM 1684 N N . SER A 1 212 ? -23.784 2.692 9.122 1.00 91.62 212 SER A N 1
ATOM 1685 C CA . SER A 1 212 ? -24.028 4.138 9.033 1.00 91.62 212 SER A CA 1
ATOM 1686 C C . SER A 1 212 ? -23.034 4.823 8.093 1.00 91.62 212 SER A C 1
ATOM 1688 O O . SER A 1 212 ? -23.426 5.589 7.215 1.00 91.62 212 SER A O 1
ATOM 1690 N N . PHE A 1 213 ? -21.748 4.499 8.217 1.00 92.62 213 PHE A N 1
ATOM 1691 C CA . PHE A 1 213 ? -20.678 5.042 7.388 1.00 92.62 213 PHE A CA 1
ATOM 1692 C C . PHE A 1 213 ? -20.891 4.763 5.895 1.00 92.62 213 PHE A C 1
ATOM 1694 O O . PHE A 1 213 ? -20.723 5.656 5.065 1.00 92.62 213 PHE A O 1
ATOM 1701 N N . ARG A 1 214 ? -21.340 3.553 5.544 1.00 89.69 214 ARG A N 1
ATOM 1702 C CA . ARG A 1 214 ? -21.628 3.162 4.154 1.00 89.69 214 ARG A CA 1
ATOM 1703 C C . ARG A 1 214 ? -22.845 3.860 3.553 1.00 89.69 214 ARG A C 1
ATOM 1705 O O . ARG A 1 214 ? -22.953 3.911 2.332 1.00 89.69 214 ARG A O 1
ATOM 1712 N N . THR A 1 215 ? -23.739 4.409 4.377 1.00 89.94 215 THR A N 1
ATOM 1713 C CA . THR A 1 215 ? -24.878 5.209 3.889 1.00 89.94 215 THR A CA 1
ATOM 1714 C C . THR A 1 215 ? -24.503 6.646 3.534 1.00 89.94 215 THR A C 1
ATOM 1716 O O . THR A 1 215 ? -25.289 7.333 2.881 1.00 89.94 215 THR A O 1
ATOM 1719 N N . ILE A 1 216 ? -23.312 7.117 3.924 1.00 90.81 216 ILE A N 1
ATOM 1720 C CA . ILE A 1 216 ? -22.867 8.470 3.588 1.00 90.81 216 ILE A CA 1
ATOM 1721 C C . ILE A 1 216 ? -22.700 8.565 2.062 1.00 90.81 216 ILE A C 1
ATOM 1723 O O . ILE A 1 216 ? -21.959 7.758 1.497 1.00 90.81 216 ILE A O 1
ATOM 1727 N N . PRO A 1 217 ? -23.309 9.558 1.379 1.00 89.31 217 PRO A N 1
ATOM 1728 C CA . PRO A 1 217 ? -23.349 9.606 -0.084 1.00 89.31 217 PRO A CA 1
ATOM 1729 C C . PRO A 1 217 ? -21.981 9.473 -0.764 1.00 89.31 217 PRO A C 1
ATOM 1731 O O . PRO A 1 217 ? -21.830 8.688 -1.696 1.00 89.31 217 PRO A O 1
ATOM 1734 N N . VAL A 1 218 ? -20.959 10.183 -0.269 1.00 88.12 218 VAL A N 1
ATOM 1735 C CA . VAL A 1 218 ? -19.604 10.121 -0.846 1.00 88.12 218 VAL A CA 1
ATOM 1736 C C . VAL A 1 218 ? -18.972 8.733 -0.708 1.00 88.12 218 VAL A C 1
ATOM 1738 O O . VAL A 1 218 ? -18.239 8.311 -1.595 1.00 88.12 218 VAL A O 1
ATOM 1741 N N . ILE A 1 219 ? -19.291 8.002 0.362 1.00 88.88 219 ILE A N 1
ATOM 1742 C CA . ILE A 1 219 ? -18.760 6.665 0.646 1.00 88.88 219 ILE A CA 1
ATOM 1743 C C . ILE A 1 219 ? -19.525 5.597 -0.132 1.00 88.88 219 ILE A C 1
ATOM 1745 O O . ILE A 1 219 ? -18.910 4.692 -0.692 1.00 88.88 219 ILE A O 1
ATOM 1749 N N . ALA A 1 220 ? -20.848 5.729 -0.233 1.00 86.00 220 ALA A N 1
ATOM 1750 C CA . ALA A 1 220 ? -21.696 4.805 -0.980 1.00 86.00 220 ALA A CA 1
ATOM 1751 C C . ALA A 1 220 ? -21.229 4.648 -2.440 1.00 86.00 220 ALA A C 1
ATOM 1753 O O . ALA A 1 220 ? -21.233 3.544 -2.979 1.00 86.00 220 ALA A O 1
ATOM 1754 N N . HIS A 1 221 ? -20.747 5.731 -3.059 1.00 83.25 221 HIS A N 1
ATOM 1755 C CA . HIS A 1 221 ? -20.190 5.707 -4.416 1.00 83.25 221 HIS A CA 1
ATOM 1756 C C . HIS A 1 221 ? -18.841 4.980 -4.546 1.00 83.25 221 HIS A C 1
ATOM 1758 O O . HIS A 1 221 ? -18.445 4.641 -5.660 1.00 83.25 221 HIS A O 1
ATOM 1764 N N . LEU A 1 222 ? -18.122 4.754 -3.443 1.00 79.31 222 LEU A N 1
ATOM 1765 C CA . LEU A 1 222 ? -16.806 4.108 -3.443 1.00 79.31 222 LEU A CA 1
ATOM 1766 C C . LEU A 1 222 ? -16.881 2.589 -3.267 1.00 79.31 222 LEU A C 1
ATOM 1768 O O . LEU A 1 222 ? -15.903 1.890 -3.546 1.00 79.31 222 LEU A O 1
ATOM 1772 N N . HIS A 1 223 ? -18.017 2.071 -2.802 1.00 68.06 223 HIS A N 1
ATOM 1773 C CA . HIS A 1 223 ? -18.182 0.653 -2.519 1.00 68.06 223 HIS A CA 1
ATOM 1774 C C . HIS A 1 223 ? -18.083 -0.180 -3.808 1.00 68.06 223 HIS A C 1
ATOM 1776 O O . HIS A 1 223 ? -18.825 0.042 -4.763 1.00 68.06 223 HIS A O 1
ATOM 1782 N N . GLY A 1 224 ? -17.158 -1.146 -3.846 1.00 61.81 224 GLY A N 1
ATOM 1783 C CA . GLY A 1 224 ? -16.949 -2.013 -5.012 1.00 61.81 224 GLY A CA 1
ATOM 1784 C C . GLY A 1 224 ? -16.103 -1.413 -6.144 1.00 61.81 224 GLY A C 1
ATOM 1785 O O . GLY A 1 224 ? -15.895 -2.084 -7.155 1.00 61.81 224 GLY A O 1
ATOM 1786 N N . LEU A 1 225 ? -15.568 -0.192 -5.996 1.00 64.19 225 LEU A N 1
ATOM 1787 C CA . LEU A 1 225 ? -14.596 0.326 -6.961 1.00 64.19 225 LEU A CA 1
ATOM 1788 C C . LEU A 1 225 ? -13.246 -0.403 -6.820 1.00 64.19 225 LEU A C 1
ATOM 1790 O O . LEU A 1 225 ? -12.730 -0.550 -5.704 1.00 64.19 225 LEU A O 1
ATOM 1794 N N . PRO A 1 226 ? -12.619 -0.827 -7.934 1.00 53.62 226 PRO A N 1
ATOM 1795 C CA . PRO A 1 226 ? -11.278 -1.391 -7.890 1.00 53.62 226 PRO A CA 1
ATOM 1796 C C . PRO A 1 226 ? -10.295 -0.325 -7.392 1.00 53.62 226 PRO A C 1
ATOM 1798 O O . PRO A 1 226 ? -10.241 0.782 -7.923 1.00 53.62 226 PRO A O 1
ATOM 1801 N N . SER A 1 227 ? -9.509 -0.642 -6.357 1.00 49.59 227 SER A N 1
ATOM 1802 C CA . SER A 1 227 ? -8.407 0.239 -5.944 1.00 49.59 227 SER A CA 1
ATOM 1803 C C . SER A 1 227 ? -7.357 0.252 -7.049 1.00 49.59 227 SER A C 1
ATOM 1805 O O . SER A 1 227 ? -6.833 -0.813 -7.381 1.00 49.59 227 SER A O 1
ATOM 1807 N N . SER A 1 228 ? -7.081 1.433 -7.594 1.00 44.25 228 SER A N 1
ATOM 1808 C CA . SER A 1 228 ? -5.936 1.711 -8.468 1.00 44.25 228 SER A CA 1
ATOM 1809 C C . SER A 1 228 ? -4.603 1.499 -7.766 1.00 44.25 228 SER A C 1
ATOM 1811 O O . SER A 1 228 ? -4.539 1.831 -6.558 1.00 44.25 228 SER A O 1
#

InterPro domains:
  IPR032047 Telomere resolvase ResT/TelK, catalytic domain [PF16684] (119-225)
  IPR038280 Telomere resolvase ResT/TelK, catalytic domain superfamily [G3DSA:1.10.443.30] (96-228)

Foldseek 3Di:
DDDPPPDVPPPDPPPLQALVSLLVVLVVVVVVCVVPDDPLCLQPPVLVVVLVVVVVCPVVVVDDQDPRFKDKDWDADPVPRDIDIDIDGSNNVNNHDDPVSVVVSVVVVVVVVVVCVVDDDDDDPVVLLVQLLVLLPDDPPDPPNLVSLLVSLCSFFVADSCCLQAFKDWDDDPDQFKIWIWRHPDDDPVDGDIDITGTPHGSVSSVVSSVVSCPPVVRVVRYHDDDD

Sequence (228 aa):
MSVKSSLIGSRTSQTINSKDAIQSLCEQEITLLEEGYPKSTIASDILAKYRNAITKAIEHNHIPLTPNNSHHYTYQKQDTGETVEAHSHYALTYLKYDSQTYQQLRNQTTEINNQRQDNLQPIHLSTYTQQIQKLLHTPNTEPDQDLKLAIAIASATGRRHTEVLSKGTFTLTNHPYLLHFEGQQKKPSQDETSFDILTILPATEVMSAIESFRTIPVIAHLHGLPSS